Protein AF-A0A357K6Z4-F1 (afdb_monomer_lite)

Structure (mmCIF, N/CA/C/O backbone):
data_AF-A0A357K6Z4-F1
#
_entry.id   AF-A0A357K6Z4-F1
#
loop_
_atom_site.group_PDB
_atom_site.id
_atom_site.type_symbol
_atom_site.label_atom_id
_atom_site.label_alt_id
_atom_site.label_comp_id
_atom_site.label_asym_id
_atom_site.label_entity_id
_atom_site.label_seq_id
_atom_site.pdbx_PDB_ins_code
_atom_site.Cartn_x
_atom_site.Cartn_y
_atom_site.Cartn_z
_atom_site.occupancy
_atom_site.B_iso_or_equiv
_atom_site.auth_seq_id
_atom_site.auth_comp_id
_atom_site.auth_asym_id
_atom_site.auth_atom_id
_atom_site.pdbx_PDB_model_num
ATOM 1 N N . MET A 1 1 ? -26.708 -1.437 8.983 1.00 84.62 1 MET A N 1
ATOM 2 C CA . MET A 1 1 ? -25.799 -0.907 7.951 1.00 84.62 1 MET A CA 1
ATOM 3 C C . MET A 1 1 ? -24.524 -0.554 8.674 1.00 84.62 1 MET A C 1
ATOM 5 O O . MET A 1 1 ? -24.629 0.200 9.633 1.00 84.62 1 MET A O 1
ATOM 9 N N . ALA A 1 2 ? -23.399 -1.174 8.323 1.00 96.56 2 ALA A N 1
ATOM 10 C CA . ALA A 1 2 ? -22.155 -0.949 9.052 1.00 96.56 2 ALA A CA 1
ATOM 11 C C . ALA A 1 2 ? -21.508 0.371 8.620 1.00 96.56 2 ALA A C 1
ATOM 13 O O . ALA A 1 2 ? -21.559 0.726 7.440 1.00 96.56 2 ALA A O 1
ATOM 14 N N . LYS A 1 3 ? -20.893 1.081 9.564 1.00 98.62 3 LYS A N 1
ATOM 15 C CA . LYS A 1 3 ? -20.061 2.261 9.328 1.00 98.62 3 LYS A CA 1
ATOM 16 C C . LYS A 1 3 ? -18.601 1.840 9.257 1.00 98.62 3 LYS A C 1
ATOM 18 O O . LYS A 1 3 ? -18.000 1.472 10.263 1.00 98.62 3 LYS A O 1
ATOM 23 N N . ILE A 1 4 ? -18.019 1.873 8.064 1.00 98.88 4 ILE A N 1
ATOM 24 C CA . ILE A 1 4 ? -16.690 1.305 7.811 1.00 98.88 4 ILE A CA 1
ATOM 25 C C . ILE A 1 4 ? -15.738 2.393 7.321 1.00 98.88 4 ILE A C 1
ATOM 27 O O . ILE A 1 4 ? -16.051 3.131 6.385 1.00 98.88 4 ILE A O 1
ATOM 31 N N . LEU A 1 5 ? -14.554 2.466 7.932 1.00 98.88 5 LEU A N 1
ATOM 32 C CA . LEU A 1 5 ? -13.424 3.241 7.420 1.00 98.88 5 LEU A CA 1
ATOM 33 C C . LEU A 1 5 ? -12.614 2.374 6.454 1.00 98.88 5 LEU A C 1
ATOM 35 O O . LEU A 1 5 ? -12.135 1.319 6.847 1.00 98.88 5 LEU A O 1
ATOM 39 N N . LEU A 1 6 ? -12.422 2.819 5.217 1.00 98.81 6 LEU A N 1
ATOM 40 C CA . LEU A 1 6 ? -11.650 2.119 4.194 1.00 98.81 6 LEU A CA 1
ATOM 41 C C . LEU A 1 6 ? -10.330 2.844 3.935 1.00 98.81 6 LEU A C 1
ATOM 43 O O . LEU A 1 6 ? -10.317 4.059 3.734 1.00 98.81 6 LEU A O 1
ATOM 47 N N . ILE A 1 7 ? -9.232 2.094 3.913 1.00 98.62 7 ILE A N 1
ATOM 48 C CA . ILE A 1 7 ? -7.871 2.587 3.695 1.00 98.62 7 ILE A CA 1
ATOM 49 C C . ILE A 1 7 ? -7.273 1.900 2.471 1.00 98.62 7 ILE A C 1
ATOM 51 O O . ILE A 1 7 ? -7.218 0.673 2.405 1.00 98.62 7 ILE A O 1
ATOM 55 N N . GLU A 1 8 ? -6.758 2.694 1.536 1.00 97.62 8 GLU A N 1
ATOM 56 C CA . GLU A 1 8 ? -6.037 2.187 0.378 1.00 97.62 8 GLU A CA 1
ATOM 57 C C . GLU A 1 8 ? -4.713 2.935 0.142 1.00 97.62 8 GLU A C 1
ATOM 59 O O . GLU A 1 8 ? -4.657 4.159 0.003 1.00 97.62 8 GLU A O 1
ATOM 64 N N . THR A 1 9 ? -3.630 2.160 0.115 1.00 96.44 9 THR A N 1
ATOM 65 C CA . THR A 1 9 ? -2.231 2.577 -0.034 1.00 96.44 9 THR A CA 1
ATOM 66 C C . THR A 1 9 ? -1.406 1.594 -0.869 1.00 96.44 9 THR A C 1
ATOM 68 O O . THR A 1 9 ? -0.177 1.609 -0.813 1.00 96.44 9 THR A O 1
ATOM 71 N N . SER A 1 10 ? -2.037 0.685 -1.612 1.00 94.25 10 SER A N 1
ATOM 72 C CA . SER A 1 10 ? -1.334 -0.364 -2.350 1.00 94.25 10 SER A CA 1
ATOM 73 C C . SER A 1 10 ? -0.591 0.156 -3.589 1.00 94.25 10 SER A C 1
ATOM 75 O O . SER A 1 10 ? 0.293 -0.525 -4.100 1.00 94.25 10 SER A O 1
ATOM 77 N N . THR A 1 11 ? -0.887 1.362 -4.076 1.00 92.81 11 THR A N 1
ATOM 78 C CA . THR A 1 11 ? -0.223 1.969 -5.246 1.00 92.81 11 THR A CA 1
ATOM 79 C C . THR A 1 11 ? 0.342 3.351 -4.906 1.00 92.81 11 THR A C 1
ATOM 81 O O . THR A 1 11 ? 0.499 3.683 -3.739 1.00 92.81 11 THR A O 1
ATOM 84 N N . THR A 1 12 ? 0.682 4.181 -5.896 1.00 90.75 12 THR A N 1
ATOM 85 C CA . THR A 1 12 ? 1.043 5.596 -5.664 1.00 90.75 12 THR A CA 1
ATOM 86 C C . THR A 1 12 ? -0.156 6.464 -5.266 1.00 90.75 12 THR A C 1
ATOM 88 O O . THR A 1 12 ? 0.020 7.621 -4.874 1.00 90.75 12 THR A O 1
ATOM 91 N N . GLN A 1 13 ? -1.369 5.915 -5.354 1.00 92.88 13 GLN A N 1
ATOM 92 C CA . GLN A 1 13 ? -2.602 6.530 -4.891 1.00 92.88 13 GLN A CA 1
ATOM 93 C C . GLN A 1 13 ? -2.780 6.283 -3.388 1.00 92.88 13 GLN A C 1
ATOM 95 O O . GLN A 1 13 ? -2.811 5.142 -2.933 1.00 92.88 13 GLN A O 1
ATOM 100 N N . CYS A 1 14 ? -2.902 7.356 -2.609 1.00 95.38 14 CYS A N 1
ATOM 101 C CA . CYS A 1 14 ? -3.357 7.303 -1.223 1.00 95.38 14 CYS A CA 1
ATOM 102 C C . CYS A 1 14 ? -4.847 7.648 -1.198 1.00 95.38 14 CYS A C 1
ATOM 104 O O . CYS A 1 14 ? -5.235 8.701 -1.707 1.00 95.38 14 CYS A O 1
ATOM 106 N N . SER A 1 15 ? -5.687 6.785 -0.634 1.00 97.75 15 SER A N 1
ATOM 107 C CA . SER A 1 15 ? -7.135 6.993 -0.587 1.00 97.75 15 SER A CA 1
ATOM 108 C C . SER A 1 15 ? -7.709 6.528 0.747 1.00 97.75 15 SER A C 1
ATOM 110 O O . SER A 1 15 ? -7.326 5.488 1.279 1.00 97.75 15 SER A O 1
ATOM 112 N N . VAL A 1 16 ? -8.638 7.314 1.287 1.00 98.62 16 VAL A N 1
ATOM 113 C CA . VAL A 1 16 ? -9.420 6.983 2.481 1.00 98.62 16 VAL A CA 1
ATOM 114 C C . VAL A 1 16 ? -10.888 7.263 2.187 1.00 98.62 16 VAL A C 1
ATOM 116 O O . VAL A 1 16 ? -11.211 8.299 1.599 1.00 98.62 16 VAL A O 1
ATOM 119 N N . ALA A 1 17 ? -11.779 6.370 2.609 1.00 98.75 17 ALA A N 1
ATOM 120 C CA . ALA A 1 17 ? -13.220 6.549 2.484 1.00 98.75 17 ALA A CA 1
ATOM 121 C C . ALA A 1 17 ? -13.963 6.132 3.756 1.00 98.75 17 ALA A C 1
ATOM 123 O O . ALA A 1 17 ? -13.505 5.278 4.504 1.00 98.75 17 ALA A O 1
ATOM 124 N N . LEU A 1 18 ? -15.126 6.729 3.979 1.00 98.81 18 LEU A N 1
ATOM 125 C CA . LEU A 1 18 ? -16.143 6.255 4.906 1.00 98.81 18 LEU A CA 1
ATOM 126 C C . LEU A 1 18 ? -17.274 5.654 4.088 1.00 98.81 18 LEU A C 1
ATOM 128 O O . LEU A 1 18 ? -17.691 6.253 3.092 1.00 98.81 18 LEU A O 1
ATOM 132 N N . ALA A 1 19 ? -17.786 4.512 4.523 1.00 98.62 19 ALA A N 1
ATOM 133 C CA . ALA A 1 19 ? -18.969 3.892 3.951 1.00 98.62 19 ALA A CA 1
ATOM 134 C C . ALA A 1 19 ? -20.011 3.593 5.028 1.00 98.62 19 ALA A C 1
ATOM 136 O O . ALA A 1 19 ? -19.657 3.280 6.161 1.00 98.62 19 ALA A O 1
ATOM 137 N N . GLU A 1 20 ? -21.283 3.666 4.649 1.00 98.50 20 GLU A N 1
ATOM 138 C CA . GLU A 1 20 ? -22.416 3.219 5.457 1.00 98.50 20 GLU A CA 1
ATOM 139 C C . GLU A 1 20 ? -23.258 2.250 4.625 1.00 98.50 20 GLU A C 1
ATOM 141 O O . GLU A 1 20 ? -23.706 2.598 3.531 1.00 98.50 20 GLU A O 1
ATOM 146 N N . GLY A 1 21 ? -23.439 1.013 5.098 1.00 97.44 21 GLY A N 1
ATOM 147 C CA . GLY A 1 21 ? -24.284 0.033 4.403 1.00 97.44 21 GLY A CA 1
ATOM 148 C C . GLY A 1 21 ? -23.799 -0.290 2.987 1.00 97.44 21 GLY A C 1
ATOM 149 O O . GLY A 1 21 ? -24.600 -0.378 2.059 1.00 97.44 21 GLY A O 1
ATOM 150 N N . GLY A 1 22 ? -22.482 -0.390 2.800 1.00 97.31 22 GLY A N 1
ATOM 151 C CA . GLY A 1 22 ? -21.863 -0.661 1.499 1.00 97.31 22 GLY A CA 1
ATOM 152 C C . GLY A 1 22 ? -21.811 0.517 0.524 1.00 97.31 22 GLY A C 1
ATOM 153 O O . GLY A 1 22 ? -21.337 0.342 -0.596 1.00 97.31 22 GLY A O 1
ATOM 154 N N . THR A 1 23 ? -22.241 1.715 0.932 1.00 98.00 23 THR A N 1
ATOM 155 C CA . THR A 1 23 ? -22.212 2.920 0.089 1.00 98.00 23 THR A CA 1
ATOM 156 C C . THR A 1 23 ? -21.175 3.919 0.608 1.00 98.00 23 THR A C 1
ATOM 158 O O . THR A 1 23 ? -21.221 4.256 1.790 1.00 98.00 23 THR A O 1
ATOM 161 N N . PRO A 1 24 ? -20.248 4.431 -0.226 1.00 98.00 24 PRO A N 1
ATOM 162 C CA . PRO A 1 24 ? -19.294 5.449 0.205 1.00 98.00 24 PRO A CA 1
ATOM 163 C C . PRO A 1 24 ? -20.002 6.792 0.453 1.00 98.00 24 PRO A C 1
ATOM 165 O O . PRO A 1 24 ? -20.675 7.318 -0.431 1.00 98.00 24 PRO A O 1
ATOM 168 N N . VAL A 1 25 ? -19.817 7.370 1.642 1.00 98.44 25 VAL A N 1
ATOM 169 C CA . VAL A 1 25 ? -20.462 8.627 2.078 1.00 98.44 25 VAL A CA 1
ATOM 170 C C . VAL A 1 25 ? -19.493 9.813 2.133 1.00 98.44 25 VAL A C 1
ATOM 172 O O . VAL A 1 25 ? -19.885 10.956 1.914 1.00 98.44 25 VAL A O 1
ATOM 175 N N . ALA A 1 26 ? -18.201 9.556 2.345 1.00 98.31 26 ALA A N 1
ATOM 176 C CA . ALA A 1 26 ? -17.145 10.564 2.279 1.00 98.31 26 ALA A CA 1
ATOM 177 C C . ALA A 1 26 ? -15.828 9.919 1.841 1.00 98.31 26 ALA A C 1
ATOM 179 O O . ALA A 1 26 ? -15.566 8.768 2.164 1.00 98.31 26 ALA A O 1
ATOM 180 N N . TRP A 1 27 ? -14.981 10.643 1.112 1.00 98.50 27 TRP A N 1
ATOM 181 C CA . TRP A 1 27 ? -13.659 10.152 0.720 1.00 98.50 27 TRP A CA 1
ATOM 182 C C . TRP A 1 27 ? -12.687 11.299 0.468 1.00 98.50 27 TRP A C 1
ATOM 184 O O . TRP A 1 27 ? -13.091 12.437 0.199 1.00 98.50 27 TRP A O 1
ATOM 194 N N . LYS A 1 28 ? -11.397 10.980 0.540 1.00 97.94 28 LYS A N 1
ATOM 195 C CA . LYS A 1 28 ? -10.293 11.855 0.160 1.00 97.94 28 LYS A CA 1
ATOM 196 C C . LYS A 1 28 ? -9.192 11.016 -0.469 1.00 97.94 28 LYS A C 1
ATOM 198 O O . LYS A 1 28 ? -8.897 9.919 0.000 1.00 97.94 28 LYS A O 1
ATOM 203 N N . GLU A 1 29 ? -8.613 11.520 -1.548 1.00 95.69 29 GLU A N 1
ATOM 204 C CA . GLU A 1 29 ? -7.635 10.776 -2.327 1.00 95.69 29 GLU A CA 1
ATOM 205 C C . GLU A 1 29 ? -6.613 11.719 -2.963 1.00 95.69 29 GLU A C 1
ATOM 207 O O . GLU A 1 29 ? -6.954 12.821 -3.387 1.00 95.69 29 GLU A O 1
ATOM 212 N N . GLU A 1 30 ? -5.356 11.291 -3.001 1.00 93.94 30 GLU A N 1
ATOM 213 C CA . GLU A 1 30 ? -4.243 12.040 -3.583 1.00 93.94 30 GLU A CA 1
ATOM 214 C C . GLU A 1 30 ? -3.245 11.055 -4.184 1.00 93.94 30 GLU A C 1
ATOM 216 O O . GLU A 1 30 ? -2.876 10.057 -3.558 1.00 93.94 30 GLU A O 1
ATOM 221 N N . ARG A 1 31 ? -2.808 11.343 -5.410 1.00 88.94 31 ARG A N 1
ATOM 222 C CA . ARG A 1 31 ? -1.768 10.576 -6.090 1.00 88.94 31 ARG A CA 1
ATOM 223 C C . ARG A 1 31 ? -0.441 11.297 -5.940 1.00 88.94 31 ARG A C 1
ATOM 225 O O . ARG A 1 31 ? -0.346 12.467 -6.299 1.00 88.94 31 ARG A O 1
ATOM 232 N N . ALA A 1 32 ? 0.586 10.595 -5.479 1.00 79.12 32 ALA A N 1
ATOM 233 C CA . ALA A 1 32 ? 1.936 11.139 -5.504 1.00 79.12 32 ALA A CA 1
ATOM 234 C C . ALA A 1 32 ? 2.440 11.225 -6.954 1.00 79.12 32 ALA A C 1
ATOM 236 O O . ALA A 1 32 ? 2.438 10.220 -7.667 1.00 79.12 32 ALA A O 1
ATOM 237 N N . GLU A 1 33 ? 2.906 12.398 -7.389 1.00 70.00 33 GLU A N 1
ATOM 238 C CA . GLU A 1 33 ? 3.611 12.533 -8.674 1.00 70.00 33 GLU A CA 1
ATOM 239 C C . GLU A 1 33 ? 4.992 11.861 -8.623 1.00 70.00 33 GLU A C 1
ATOM 241 O O . GLU A 1 33 ? 5.435 11.260 -9.601 1.00 70.00 33 GLU A O 1
ATOM 246 N N . GLN A 1 34 ? 5.656 11.906 -7.461 1.00 60.47 34 GLN A N 1
ATOM 247 C CA . GLN A 1 34 ? 6.899 11.192 -7.179 1.00 60.47 34 GLN A CA 1
ATOM 248 C C . GLN A 1 34 ? 6.919 10.677 -5.734 1.00 60.47 34 GLN A C 1
ATOM 250 O O . GLN A 1 34 ? 6.568 11.392 -4.800 1.00 60.47 34 GLN A O 1
ATOM 255 N N . GLY A 1 35 ? 7.385 9.440 -5.533 1.00 64.00 35 GLY A N 1
ATOM 256 C CA . GLY A 1 35 ? 7.505 8.842 -4.198 1.00 64.00 35 GLY A CA 1
ATOM 257 C C . GLY A 1 35 ? 6.188 8.290 -3.645 1.00 64.00 35 GLY A C 1
ATOM 258 O O . GLY A 1 35 ? 5.326 7.857 -4.404 1.00 64.00 35 GLY A O 1
ATOM 259 N N . TYR A 1 36 ? 6.072 8.245 -2.317 1.00 67.25 36 TYR A N 1
ATOM 260 C CA . TYR A 1 36 ? 4.893 7.755 -1.603 1.00 67.25 36 TYR A CA 1
ATOM 261 C C . TYR A 1 36 ? 4.496 8.780 -0.540 1.00 67.25 36 TYR A C 1
ATOM 263 O O . TYR A 1 36 ? 5.307 9.094 0.324 1.00 67.25 36 TYR A O 1
ATOM 271 N N . VAL A 1 37 ? 3.251 9.262 -0.581 1.00 79.00 37 VAL A N 1
ATOM 272 C CA . VAL A 1 37 ? 2.720 10.267 0.366 1.00 79.00 37 VAL A CA 1
ATOM 273 C C . VAL A 1 37 ? 1.924 9.642 1.520 1.00 79.00 37 VAL A C 1
ATOM 275 O O . VAL A 1 37 ? 1.359 10.347 2.350 1.00 79.00 37 VAL A O 1
ATOM 278 N N . HIS A 1 38 ? 1.843 8.308 1.583 1.00 84.50 38 HIS A N 1
ATOM 279 C CA . HIS A 1 38 ? 0.905 7.608 2.468 1.00 84.50 38 HIS A CA 1
ATOM 280 C C . HIS A 1 38 ? 1.103 7.946 3.949 1.00 84.50 38 HIS A C 1
ATOM 282 O O . HIS A 1 38 ? 0.138 8.297 4.617 1.00 84.50 38 HIS A O 1
ATOM 288 N N . ALA A 1 39 ? 2.342 7.890 4.450 1.00 84.19 39 ALA A N 1
ATOM 289 C CA . ALA A 1 39 ? 2.631 8.136 5.865 1.00 84.19 39 ALA A CA 1
ATOM 290 C C . ALA A 1 39 ? 2.244 9.558 6.311 1.00 84.19 39 ALA A C 1
ATOM 292 O O . ALA A 1 39 ? 1.810 9.751 7.442 1.00 84.19 39 ALA A O 1
ATOM 293 N N . GLU A 1 40 ? 2.351 10.536 5.410 1.00 86.69 40 GLU A N 1
ATOM 294 C CA . GLU A 1 40 ? 2.043 11.941 5.687 1.00 86.69 40 GLU A CA 1
ATOM 295 C C . GLU A 1 40 ? 0.556 12.272 5.498 1.00 86.69 40 GLU A C 1
ATOM 297 O O . GLU A 1 40 ? 0.034 13.167 6.157 1.00 86.69 40 GLU A O 1
ATOM 302 N N . ARG A 1 41 ? -0.142 11.581 4.586 1.00 91.62 41 ARG A N 1
ATOM 303 C CA . ARG A 1 41 ? -1.516 11.928 4.180 1.00 91.62 41 ARG A CA 1
ATOM 304 C C . ARG A 1 41 ? -2.606 11.127 4.870 1.00 91.62 41 ARG A C 1
ATOM 306 O O . ARG A 1 41 ? -3.708 11.642 5.034 1.00 91.62 41 ARG A O 1
ATOM 313 N N . LEU A 1 42 ? -2.329 9.889 5.268 1.00 94.19 42 LEU A N 1
ATOM 314 C CA . LEU A 1 42 ? -3.374 8.934 5.631 1.00 94.19 42 LEU A CA 1
ATOM 315 C C . LEU A 1 42 ? -4.174 9.358 6.867 1.00 94.19 42 LEU A C 1
ATOM 317 O O . LEU A 1 42 ? -5.393 9.478 6.780 1.00 94.19 42 LEU A O 1
ATOM 321 N N . MET A 1 43 ? -3.514 9.682 7.982 1.00 96.62 43 MET A N 1
ATOM 322 C CA . MET A 1 43 ? -4.214 10.159 9.183 1.00 96.62 43 MET A CA 1
ATOM 323 C C . MET A 1 43 ? -4.915 11.514 8.974 1.00 96.62 43 MET A C 1
ATOM 325 O O . MET A 1 43 ? -6.096 11.610 9.310 1.00 96.62 43 MET A O 1
ATOM 329 N N . PRO A 1 44 ? -4.291 12.524 8.329 1.00 96.50 44 PRO A N 1
ATOM 330 C CA . PRO A 1 44 ? -5.007 13.741 7.941 1.00 96.50 44 PRO A CA 1
ATOM 331 C C . PRO A 1 44 ? -6.229 13.500 7.044 1.00 96.50 44 PRO A C 1
ATOM 333 O O . PRO A 1 44 ? -7.188 14.270 7.087 1.00 96.50 44 PRO A O 1
ATOM 336 N N . PHE A 1 45 ? -6.216 12.462 6.203 1.00 97.94 45 PHE A N 1
ATOM 337 C CA . PHE A 1 45 ? -7.371 12.106 5.378 1.00 97.94 45 PHE A CA 1
ATOM 338 C C . PHE A 1 45 ? -8.476 11.470 6.210 1.00 97.94 45 PHE A C 1
ATOM 340 O O . PHE A 1 45 ? -9.623 11.874 6.040 1.00 97.94 45 PHE A O 1
ATOM 347 N N . VAL A 1 46 ? -8.136 10.558 7.128 1.00 98.19 46 VAL A N 1
ATOM 348 C CA . VAL A 1 46 ? -9.082 9.970 8.093 1.00 98.19 46 VAL A CA 1
ATOM 349 C C . VAL A 1 46 ? -9.799 11.069 8.881 1.00 98.19 46 VAL A C 1
ATOM 351 O O . VAL A 1 46 ? -11.028 11.107 8.895 1.00 98.19 46 VAL A O 1
ATOM 354 N N . ASP A 1 47 ? -9.052 12.010 9.461 1.00 97.75 47 ASP A N 1
ATOM 355 C CA . ASP A 1 47 ? -9.638 13.115 10.228 1.00 97.75 47 ASP A CA 1
ATOM 356 C C . ASP A 1 47 ? -10.537 14.001 9.354 1.00 97.75 47 ASP A C 1
ATOM 358 O O . ASP A 1 47 ? -11.646 14.360 9.753 1.00 97.75 47 ASP A O 1
ATOM 362 N N . ALA A 1 48 ? -10.104 14.306 8.127 1.00 97.94 48 ALA A N 1
ATOM 363 C CA . ALA A 1 48 ? -10.881 15.127 7.205 1.00 97.94 48 ALA A CA 1
ATOM 364 C C . ALA A 1 48 ? -12.203 14.466 6.778 1.00 97.94 48 ALA A C 1
ATOM 366 O O . ALA A 1 48 ? -13.217 15.161 6.686 1.00 97.94 48 ALA A O 1
ATOM 367 N N . VAL A 1 49 ? -12.216 13.156 6.501 1.00 98.38 49 VAL A N 1
ATOM 368 C CA . VAL A 1 49 ? -13.448 12.465 6.079 1.00 98.38 49 VAL A CA 1
ATOM 369 C C . VAL A 1 49 ? -14.423 12.279 7.240 1.00 98.38 49 VAL A C 1
ATOM 371 O O . VAL A 1 49 ? -15.618 12.488 7.040 1.00 98.38 49 VAL A O 1
ATOM 374 N N . LEU A 1 50 ? -13.927 11.982 8.449 1.00 98.31 50 LEU A N 1
ATOM 375 C CA . LEU A 1 50 ? -14.744 11.900 9.667 1.00 98.31 50 LEU A CA 1
ATOM 376 C C . LEU A 1 50 ? -15.400 13.244 9.976 1.00 98.31 50 LEU A C 1
ATOM 378 O O . LEU A 1 50 ? -16.618 13.317 10.122 1.00 98.31 50 LEU A O 1
ATOM 382 N N . HIS A 1 51 ? -14.611 14.323 9.968 1.00 97.81 51 HIS A N 1
ATOM 383 C CA . HIS A 1 51 ? -15.126 15.670 10.190 1.00 97.81 51 HIS A CA 1
ATOM 384 C C . HIS A 1 51 ? -16.153 16.075 9.125 1.00 97.81 51 HIS A C 1
ATOM 386 O O . HIS A 1 51 ? -17.205 16.611 9.459 1.00 97.81 51 HIS A O 1
ATOM 392 N N . LYS A 1 52 ? -15.881 15.801 7.840 1.00 96.81 52 LYS A N 1
ATOM 393 C CA . LYS A 1 52 ? -16.810 16.113 6.741 1.00 96.81 52 LYS A CA 1
ATOM 394 C C . LYS A 1 52 ? -18.163 15.415 6.910 1.00 96.81 52 LYS A C 1
ATOM 396 O O . LYS A 1 52 ? -19.181 16.015 6.583 1.00 96.81 52 LYS A O 1
ATOM 401 N N . GLN A 1 53 ? -18.163 14.175 7.395 1.00 97.75 53 GLN A N 1
ATOM 402 C CA . GLN A 1 53 ? -19.379 13.388 7.601 1.00 97.75 53 GLN A CA 1
ATOM 403 C C . GLN A 1 53 ? -20.042 13.641 8.968 1.00 97.75 53 GLN A C 1
ATOM 405 O O . GLN A 1 53 ? -21.171 13.212 9.194 1.00 97.75 53 GLN A O 1
ATOM 410 N N . GLY A 1 54 ? -19.362 14.341 9.883 1.00 97.69 54 GLY A N 1
ATOM 411 C CA . GLY A 1 54 ? -19.831 14.548 11.253 1.00 97.69 54 GLY A CA 1
ATOM 412 C C . GLY A 1 54 ? -19.802 13.275 12.103 1.00 97.69 54 GLY A C 1
ATOM 413 O O . GLY A 1 54 ? -20.586 13.157 13.039 1.00 97.69 54 GLY A O 1
ATOM 414 N N . TRP A 1 55 ? -18.941 12.313 11.764 1.00 98.06 55 TRP A N 1
ATOM 415 C CA . TRP A 1 55 ? -18.767 11.076 12.527 1.00 98.06 55 TRP A CA 1
ATOM 416 C C . TRP A 1 55 ? -17.627 11.210 13.537 1.00 98.06 55 TRP A C 1
ATOM 418 O O . TRP A 1 55 ? -16.572 11.778 13.247 1.00 98.06 55 TRP A O 1
ATOM 428 N N . SER A 1 56 ? -17.822 10.627 14.714 1.00 96.62 56 SER A N 1
ATOM 429 C CA . SER A 1 56 ? -16.758 10.337 15.668 1.00 96.62 56 SER A CA 1
ATOM 430 C C . SER A 1 56 ? -15.994 9.080 15.248 1.00 96.62 56 SER A C 1
ATOM 432 O O . SER A 1 56 ? -16.526 8.190 14.588 1.00 96.62 56 SER A O 1
ATOM 434 N N . ARG A 1 57 ? -14.745 8.945 15.708 1.00 95.38 57 ARG A N 1
ATOM 435 C CA . ARG A 1 57 ? -13.964 7.704 15.542 1.00 95.38 57 ARG A CA 1
ATOM 436 C C . ARG A 1 57 ? -14.657 6.494 16.183 1.00 95.38 57 ARG A C 1
ATOM 438 O O . ARG A 1 57 ? -14.486 5.381 15.709 1.00 95.38 57 ARG A O 1
ATOM 445 N N . THR A 1 58 ? -15.436 6.722 17.239 1.00 95.62 58 THR A N 1
ATOM 446 C CA . THR A 1 58 ? -16.208 5.691 17.953 1.00 95.62 58 THR A CA 1
ATOM 447 C C . THR A 1 58 ? -17.484 5.266 17.231 1.00 95.62 58 THR A C 1
ATOM 449 O O . THR A 1 58 ? -18.116 4.315 17.667 1.00 95.62 58 THR A O 1
ATOM 452 N N . ASP A 1 59 ? -17.874 5.961 16.159 1.00 97.56 59 ASP A N 1
ATOM 453 C CA . ASP A 1 59 ? -19.037 5.580 15.348 1.00 97.56 59 ASP A CA 1
ATOM 454 C C . ASP A 1 59 ? -18.696 4.488 14.326 1.00 97.56 59 ASP A C 1
ATOM 456 O O . ASP A 1 59 ? -19.582 4.020 13.618 1.00 97.56 59 ASP A O 1
ATOM 460 N N . LEU A 1 60 ? -17.416 4.133 14.186 1.00 98.62 60 LEU A N 1
ATOM 461 C CA . LEU A 1 60 ? -16.962 3.111 13.253 1.00 98.62 60 LEU A CA 1
ATOM 462 C C . LEU A 1 60 ? -17.249 1.716 13.813 1.00 98.62 60 LEU A C 1
ATOM 464 O O . LEU A 1 60 ? -16.896 1.421 14.950 1.00 98.62 60 LEU A O 1
ATOM 468 N N . ASP A 1 61 ? -17.805 0.846 12.976 1.00 98.75 61 ASP A N 1
ATOM 469 C CA . ASP A 1 61 ? -18.045 -0.565 13.284 1.00 98.75 61 ASP A CA 1
ATOM 470 C C . ASP A 1 61 ? -16.879 -1.459 12.836 1.00 98.75 61 ASP A C 1
ATOM 472 O O . ASP A 1 61 ? -16.706 -2.561 13.352 1.00 98.75 61 ASP A O 1
ATOM 476 N N . ALA A 1 62 ? -16.084 -1.016 11.855 1.00 98.75 62 ALA A N 1
ATOM 477 C CA . ALA A 1 62 ? -14.918 -1.737 11.344 1.00 98.75 62 ALA A CA 1
ATOM 478 C C . ALA A 1 62 ? -13.935 -0.814 10.612 1.00 98.75 62 ALA A C 1
ATOM 480 O O . ALA A 1 62 ? -14.285 0.281 10.156 1.00 98.75 62 ALA A O 1
ATOM 481 N N . VAL A 1 63 ? -12.710 -1.309 10.421 1.00 98.88 63 VAL A N 1
ATOM 482 C CA . VAL A 1 63 ? -11.747 -0.736 9.471 1.00 98.88 63 VAL A CA 1
ATOM 483 C C . VAL A 1 63 ? -11.456 -1.766 8.385 1.00 98.88 63 VAL A C 1
ATOM 485 O O . VAL A 1 63 ? -11.136 -2.916 8.678 1.00 98.88 63 VAL A O 1
ATOM 488 N N . ALA A 1 64 ? -11.551 -1.356 7.126 1.00 98.81 64 ALA A N 1
ATOM 489 C CA . ALA A 1 64 ? -11.141 -2.130 5.969 1.00 98.81 64 ALA A CA 1
ATOM 490 C C . ALA A 1 64 ? -9.850 -1.559 5.374 1.00 98.81 64 ALA A C 1
ATOM 492 O O . ALA A 1 64 ? -9.670 -0.344 5.287 1.00 98.81 64 ALA A O 1
ATOM 493 N N . VAL A 1 65 ? -8.954 -2.435 4.939 1.00 98.69 65 VAL A N 1
ATOM 494 C CA . VAL A 1 65 ? -7.692 -2.057 4.303 1.00 98.69 65 VAL A CA 1
ATOM 495 C C . VAL A 1 65 ? -7.417 -2.954 3.108 1.00 98.69 65 VAL A C 1
ATOM 497 O O . VAL A 1 65 ? -7.712 -4.149 3.148 1.00 98.69 65 VAL A O 1
ATOM 500 N N . SER A 1 66 ? -6.835 -2.407 2.046 1.00 97.94 66 SER A N 1
ATOM 501 C CA . SER A 1 66 ? -6.325 -3.235 0.952 1.00 97.94 66 SER A CA 1
ATOM 502 C C . SER A 1 66 ? -5.173 -4.113 1.443 1.00 97.94 66 SER A C 1
ATOM 504 O O . SER A 1 66 ? -4.126 -3.621 1.868 1.00 97.94 66 SER A O 1
ATOM 506 N N . GLY A 1 67 ? -5.360 -5.427 1.368 1.00 95.62 67 GLY A N 1
ATOM 507 C CA . GLY A 1 67 ? -4.377 -6.433 1.754 1.00 95.62 67 GLY A CA 1
ATOM 508 C C . GLY A 1 67 ? -3.313 -6.688 0.690 1.00 95.62 67 GLY A C 1
ATOM 509 O O . GLY A 1 67 ? -2.275 -7.258 1.005 1.00 95.62 67 GLY A O 1
ATOM 510 N N . GLY A 1 68 ? -3.527 -6.263 -0.554 1.00 94.94 68 GLY A N 1
ATOM 511 C CA . GLY A 1 68 ? -2.639 -6.536 -1.682 1.00 94.94 68 GLY A CA 1
ATOM 512 C C . GLY A 1 68 ? -3.343 -7.287 -2.815 1.00 94.94 68 GLY A C 1
ATOM 513 O O . GLY A 1 68 ? -4.500 -7.683 -2.661 1.00 94.94 68 GLY A O 1
ATOM 514 N N . PRO A 1 69 ? -2.652 -7.492 -3.950 1.00 95.25 69 PRO A N 1
ATOM 515 C CA . PRO A 1 69 ? -1.252 -7.132 -4.220 1.00 95.25 69 PRO A CA 1
ATOM 516 C C . PRO A 1 69 ? -0.999 -5.624 -4.384 1.00 95.25 69 PRO A C 1
ATOM 518 O O . PRO A 1 69 ? -1.926 -4.834 -4.526 1.00 95.25 69 PRO A O 1
ATOM 521 N N . GLY A 1 70 ? 0.276 -5.219 -4.357 1.00 92.06 70 GLY A N 1
ATOM 522 C CA . GLY A 1 70 ? 0.685 -3.822 -4.529 1.00 92.06 70 GLY A CA 1
ATOM 523 C C . GLY A 1 70 ? 2.104 -3.516 -4.035 1.00 92.06 70 GLY A C 1
ATOM 524 O O . GLY A 1 70 ? 2.950 -4.398 -3.877 1.00 92.06 70 GLY A O 1
ATOM 525 N N . SER A 1 71 ? 2.367 -2.233 -3.798 1.00 90.31 71 SER A N 1
ATOM 526 C CA . SER A 1 71 ? 3.593 -1.668 -3.238 1.00 90.31 71 SER A CA 1
ATOM 527 C C . SER A 1 71 ? 3.877 -2.228 -1.850 1.00 90.31 71 SER A C 1
ATOM 529 O O . SER A 1 71 ? 3.101 -2.032 -0.918 1.00 90.31 71 SER A O 1
ATOM 531 N N . PHE A 1 72 ? 5.046 -2.849 -1.685 1.00 88.25 72 PHE A N 1
ATOM 532 C CA . PHE A 1 72 ? 5.494 -3.399 -0.403 1.00 88.25 72 PHE A CA 1
ATOM 533 C C . PHE A 1 72 ? 5.463 -2.361 0.730 1.00 88.25 72 PHE A C 1
ATOM 535 O O . PHE A 1 72 ? 4.953 -2.624 1.815 1.00 88.25 72 PHE A O 1
ATOM 542 N N . THR A 1 73 ? 5.986 -1.159 0.475 1.00 88.50 73 THR A N 1
ATOM 543 C CA . THR A 1 73 ? 5.999 -0.072 1.464 1.00 88.50 73 THR A CA 1
ATOM 544 C C . THR A 1 73 ? 4.593 0.463 1.717 1.00 88.50 73 THR A C 1
ATOM 546 O O . THR A 1 73 ? 4.219 0.664 2.869 1.00 88.50 73 THR A O 1
ATOM 549 N N . GLY A 1 74 ? 3.811 0.667 0.655 1.00 92.38 74 GLY A N 1
ATOM 550 C CA . GLY A 1 74 ? 2.462 1.217 0.750 1.00 92.38 74 GLY A CA 1
ATOM 551 C C . GLY A 1 74 ? 1.513 0.309 1.531 1.00 92.38 74 GLY A C 1
ATOM 552 O O . GLY A 1 74 ? 0.878 0.762 2.482 1.00 92.38 74 GLY A O 1
ATOM 553 N N . LEU A 1 75 ? 1.499 -0.990 1.219 1.00 94.12 75 LEU A N 1
ATOM 554 C CA . LEU A 1 75 ? 0.692 -1.991 1.921 1.00 94.12 75 LEU A CA 1
ATOM 555 C C . LEU A 1 75 ? 1.027 -2.067 3.414 1.00 94.12 75 LEU A C 1
ATOM 557 O O . LEU A 1 75 ? 0.125 -2.113 4.245 1.00 94.12 75 LEU A O 1
ATOM 561 N N . ARG A 1 76 ? 2.316 -2.019 3.777 1.00 93.56 76 ARG A N 1
ATOM 562 C CA . ARG A 1 76 ? 2.730 -2.012 5.189 1.00 93.56 76 ARG A CA 1
ATOM 563 C C . ARG A 1 76 ? 2.240 -0.777 5.926 1.00 93.56 76 ARG A C 1
ATOM 565 O O . ARG A 1 76 ? 1.756 -0.915 7.040 1.00 93.56 76 ARG A O 1
ATOM 572 N N . ILE A 1 77 ? 2.339 0.403 5.313 1.00 94.62 77 ILE A N 1
ATOM 573 C CA . ILE A 1 77 ? 1.829 1.642 5.916 1.00 94.62 77 ILE A CA 1
ATOM 574 C C . ILE A 1 77 ? 0.324 1.508 6.179 1.00 94.62 77 ILE A C 1
ATOM 576 O O . ILE A 1 77 ? -0.107 1.694 7.314 1.00 94.62 77 ILE A O 1
ATOM 580 N N . GLY A 1 78 ? -0.456 1.115 5.167 1.00 96.50 78 GLY A N 1
ATOM 581 C CA . GLY A 1 78 ? -1.908 0.964 5.289 1.00 96.50 78 GLY A CA 1
ATOM 582 C C . GLY A 1 78 ? -2.310 -0.056 6.352 1.00 96.50 78 GLY A C 1
ATOM 583 O O . GLY A 1 78 ? -3.080 0.271 7.255 1.00 96.50 78 GLY A O 1
ATOM 584 N N . VAL A 1 79 ? -1.752 -1.270 6.294 1.00 97.56 79 VAL A N 1
ATOM 585 C CA . VAL A 1 79 ? -2.076 -2.350 7.242 1.00 97.56 79 VAL A CA 1
ATOM 586 C C . VAL A 1 79 ? -1.644 -1.996 8.664 1.00 97.56 79 VAL A C 1
ATOM 588 O O . VAL A 1 79 ? -2.409 -2.220 9.599 1.00 97.56 79 VAL A O 1
ATOM 591 N N . SER A 1 80 ? -0.464 -1.400 8.863 1.00 96.75 80 SER A N 1
ATOM 592 C CA . SER A 1 80 ? -0.030 -0.962 10.195 1.00 96.75 80 SER A CA 1
ATOM 593 C C . SER A 1 80 ? -0.936 0.126 10.769 1.00 96.75 80 SER A C 1
ATOM 595 O O . SER A 1 80 ? -1.289 0.050 11.946 1.00 96.75 80 SER A O 1
ATOM 597 N N . THR A 1 81 ? -1.362 1.105 9.962 1.00 97.19 81 THR A N 1
ATOM 598 C CA . THR A 1 81 ? -2.296 2.130 10.441 1.00 97.19 81 THR A CA 1
ATOM 599 C C . THR A 1 81 ? -3.673 1.547 10.747 1.00 97.19 81 THR A C 1
ATOM 601 O O . THR A 1 81 ? -4.216 1.824 11.815 1.00 97.19 81 THR A O 1
ATOM 604 N N . ALA A 1 82 ? -4.214 0.697 9.871 1.00 98.19 82 ALA A N 1
ATOM 605 C CA . ALA A 1 82 ? -5.497 0.037 10.097 1.00 98.19 82 ALA A CA 1
ATOM 606 C C . ALA A 1 82 ? -5.475 -0.811 11.377 1.00 98.19 82 ALA A C 1
ATOM 608 O O . ALA A 1 82 ? -6.376 -0.692 12.204 1.00 98.19 82 ALA A O 1
ATOM 609 N N . LYS A 1 83 ? -4.400 -1.582 11.603 1.00 98.00 83 LYS A N 1
ATOM 610 C CA . LYS A 1 83 ? -4.210 -2.358 12.838 1.00 98.00 83 LYS A CA 1
ATOM 611 C C . LYS A 1 83 ? -4.196 -1.466 14.080 1.00 98.00 83 LYS A C 1
ATOM 613 O O . LYS A 1 83 ? -4.858 -1.783 15.064 1.00 98.00 83 LYS A O 1
ATOM 618 N N . GLY A 1 84 ? -3.482 -0.340 14.028 1.00 97.56 84 GLY A N 1
ATOM 619 C CA . GLY A 1 84 ? -3.451 0.633 15.122 1.00 97.56 84 GLY A CA 1
ATOM 620 C C . GLY A 1 84 ? -4.830 1.221 15.436 1.00 97.56 84 GLY A C 1
ATOM 621 O O . GLY A 1 84 ? -5.197 1.328 16.604 1.00 97.56 84 GLY A O 1
ATOM 622 N N . LEU A 1 85 ? -5.619 1.544 14.406 1.00 97.81 85 LEU A N 1
ATOM 623 C CA . LEU A 1 85 ? -6.987 2.048 14.561 1.00 97.81 85 LEU A CA 1
ATOM 624 C C . LEU A 1 85 ? -7.927 0.984 15.137 1.00 97.81 85 LEU A C 1
ATOM 626 O O . LEU A 1 85 ? -8.622 1.266 16.109 1.00 97.81 85 LEU A O 1
ATOM 630 N N . CYS A 1 86 ? -7.905 -0.240 14.606 1.00 98.44 86 CYS A N 1
ATOM 631 C CA . CYS A 1 86 ? -8.672 -1.365 15.143 1.00 98.44 86 CYS A CA 1
ATOM 632 C C . CYS A 1 86 ? -8.341 -1.637 16.612 1.00 98.44 86 CYS A C 1
ATOM 634 O O . CYS A 1 86 ? -9.249 -1.783 17.426 1.00 98.44 86 CYS A O 1
ATOM 636 N N . GLN A 1 87 ? -7.053 -1.637 16.972 1.00 97.94 87 GLN A N 1
ATOM 637 C CA . GLN A 1 87 ? -6.619 -1.823 18.356 1.00 97.94 87 GLN A CA 1
ATOM 638 C C . GLN A 1 87 ? -7.120 -0.696 19.267 1.00 97.94 87 GLN A C 1
ATOM 640 O O . GLN A 1 87 ? -7.546 -0.959 20.388 1.00 97.94 87 GLN A O 1
ATOM 645 N N . ALA A 1 88 ? -7.068 0.558 18.819 1.00 97.50 88 ALA A N 1
ATOM 646 C CA . ALA A 1 88 ? -7.500 1.695 19.628 1.00 97.50 88 ALA A CA 1
ATOM 647 C C . ALA A 1 88 ? -9.027 1.754 19.798 1.00 97.50 88 ALA A C 1
ATOM 649 O O . ALA A 1 88 ? -9.510 2.104 20.871 1.00 97.50 88 ALA A O 1
ATOM 650 N N . LEU A 1 89 ? -9.775 1.416 18.746 1.00 97.62 89 LEU A N 1
ATOM 651 C CA . LEU A 1 89 ? -11.236 1.521 18.705 1.00 97.62 89 LEU A CA 1
ATOM 652 C C . LEU A 1 89 ? -11.950 0.227 19.110 1.00 97.62 89 LEU A C 1
ATOM 654 O O . LEU A 1 89 ? -13.160 0.247 19.297 1.00 97.62 89 LEU A O 1
ATOM 658 N N . GLN A 1 90 ? -11.212 -0.877 19.269 1.00 97.94 90 GLN A N 1
ATOM 659 C CA . GLN A 1 90 ? -11.754 -2.212 19.548 1.00 97.94 90 GLN A CA 1
ATOM 660 C C . GLN A 1 90 ? -12.758 -2.678 18.478 1.00 97.94 90 GLN A C 1
ATOM 662 O O . GLN A 1 90 ? -13.786 -3.275 18.787 1.00 97.94 90 GLN A O 1
ATOM 667 N N . VAL A 1 91 ? -12.437 -2.416 17.206 1.00 98.50 91 VAL A N 1
ATOM 668 C CA . VAL A 1 91 ? -13.258 -2.796 16.043 1.00 98.50 91 VAL A CA 1
ATOM 669 C C . VAL A 1 91 ? -12.529 -3.812 15.159 1.00 98.50 91 VAL A C 1
ATOM 671 O O . VAL A 1 91 ? -11.297 -3.768 15.075 1.00 98.50 91 VAL A O 1
ATOM 674 N N . PRO A 1 92 ? -13.247 -4.724 14.479 1.00 98.56 92 PRO A N 1
ATOM 675 C CA . PRO A 1 92 ? -12.639 -5.714 13.598 1.00 98.56 92 PRO A CA 1
ATOM 676 C C . PRO A 1 92 ? -11.904 -5.094 12.401 1.00 98.56 92 PRO A C 1
ATOM 678 O O . PRO A 1 92 ? -12.246 -4.010 11.915 1.00 98.56 92 PRO A O 1
ATOM 681 N N . LEU A 1 93 ? -10.912 -5.839 11.904 1.00 98.75 93 LEU A N 1
ATOM 682 C CA . LEU A 1 93 ? -10.159 -5.532 10.691 1.00 98.75 93 LEU A CA 1
ATOM 683 C C . LEU A 1 93 ? -10.669 -6.383 9.522 1.00 98.75 93 LEU A C 1
ATOM 685 O O . LEU A 1 93 ? -10.781 -7.605 9.631 1.00 98.75 93 LEU A O 1
ATOM 689 N N . ILE A 1 94 ? -10.923 -5.740 8.385 1.00 98.81 94 ILE A N 1
ATOM 690 C CA . ILE A 1 94 ? -11.268 -6.379 7.113 1.00 98.81 94 ILE A CA 1
ATOM 691 C C . ILE A 1 94 ? -10.103 -6.176 6.143 1.00 98.81 94 ILE A C 1
ATOM 693 O O . ILE A 1 94 ? -9.654 -5.052 5.926 1.00 98.81 94 ILE A O 1
ATOM 697 N N . SER A 1 95 ? -9.628 -7.258 5.531 1.00 98.12 95 SER A N 1
ATOM 698 C CA . SER A 1 95 ? -8.622 -7.197 4.467 1.00 98.12 95 SER A CA 1
ATOM 699 C C . SER A 1 95 ? -9.298 -7.397 3.114 1.00 98.12 95 SER A C 1
ATOM 701 O O . SER A 1 95 ? -10.006 -8.386 2.917 1.00 98.12 95 SER A O 1
ATOM 703 N N . LEU A 1 96 ? -9.117 -6.445 2.201 1.00 98.06 96 LEU A N 1
ATOM 704 C CA . LEU A 1 96 ? -9.711 -6.460 0.865 1.00 98.06 96 LEU A CA 1
ATOM 705 C C . LEU A 1 96 ? -8.663 -6.793 -0.198 1.00 98.06 96 LEU A C 1
ATOM 707 O O . LEU A 1 96 ? -7.515 -6.361 -0.107 1.00 98.06 96 LEU A O 1
ATOM 711 N N . ASP A 1 97 ? -9.067 -7.525 -1.235 1.00 97.38 97 ASP A N 1
ATOM 712 C CA . ASP A 1 97 ? -8.234 -7.729 -2.422 1.00 97.38 97 ASP A CA 1
ATOM 713 C C . ASP A 1 97 ? -8.147 -6.418 -3.210 1.00 97.38 97 ASP A C 1
ATOM 715 O O . ASP A 1 97 ? -9.158 -5.891 -3.680 1.00 97.38 97 ASP A O 1
ATOM 719 N N . THR A 1 98 ? -6.931 -5.903 -3.376 1.00 97.88 98 THR A N 1
ATOM 720 C CA . THR A 1 98 ? -6.680 -4.671 -4.125 1.00 97.88 98 THR A CA 1
ATOM 721 C C . THR A 1 98 ? -7.226 -4.736 -5.556 1.00 97.88 98 THR A C 1
ATOM 723 O O . THR A 1 98 ? -7.754 -3.748 -6.069 1.00 97.88 98 THR A O 1
ATOM 726 N N . LEU A 1 99 ? -7.107 -5.884 -6.228 1.00 98.06 99 LEU A N 1
ATOM 727 C CA . LEU A 1 99 ? -7.571 -6.035 -7.608 1.00 98.06 99 LEU A CA 1
ATOM 728 C C . LEU A 1 99 ? -9.102 -6.032 -7.689 1.00 98.06 99 LEU A C 1
ATOM 730 O O . LEU A 1 99 ? -9.657 -5.551 -8.676 1.00 98.06 99 LEU A O 1
ATOM 734 N N . ALA A 1 100 ? -9.787 -6.477 -6.632 1.00 98.06 100 ALA A N 1
ATOM 735 C CA . ALA A 1 100 ? -11.241 -6.394 -6.551 1.00 98.06 100 ALA A CA 1
ATOM 736 C C . ALA A 1 100 ? -11.725 -4.936 -6.457 1.00 98.06 100 ALA A C 1
ATOM 738 O O . ALA A 1 100 ? -12.723 -4.590 -7.085 1.00 98.06 100 ALA A O 1
ATOM 739 N N . LEU A 1 101 ? -10.991 -4.052 -5.763 1.00 98.25 101 LEU A N 1
ATOM 740 C CA . LEU A 1 101 ? -11.294 -2.611 -5.748 1.00 98.25 101 LEU A CA 1
ATOM 741 C C . LEU A 1 101 ? -11.216 -2.009 -7.160 1.00 98.25 101 LEU A C 1
ATOM 743 O O . LEU A 1 101 ? -12.080 -1.224 -7.544 1.00 98.25 101 LEU A O 1
ATOM 747 N N . LEU A 1 102 ? -10.206 -2.389 -7.951 1.00 98.19 102 LEU A N 1
ATOM 748 C CA . LEU A 1 102 ? -10.096 -1.962 -9.351 1.00 98.19 102 LEU A CA 1
ATOM 749 C C . LEU A 1 102 ? -11.239 -2.513 -10.211 1.00 98.19 102 LEU A C 1
ATOM 751 O O . LEU A 1 102 ? -11.754 -1.798 -11.066 1.00 98.19 102 LEU A O 1
ATOM 755 N N . ALA A 1 103 ? -11.667 -3.757 -9.991 1.00 97.88 103 ALA A N 1
ATOM 756 C CA . ALA A 1 103 ? -12.805 -4.324 -10.710 1.00 97.88 103 ALA A CA 1
ATOM 757 C C . ALA A 1 103 ? -14.115 -3.571 -10.399 1.00 97.88 103 ALA A C 1
ATOM 759 O O . ALA A 1 103 ? -14.848 -3.218 -11.326 1.00 97.88 103 ALA A O 1
ATOM 760 N N . GLU A 1 104 ? -14.373 -3.245 -9.128 1.00 97.88 104 GLU A N 1
ATOM 761 C CA . GLU A 1 104 ? -15.520 -2.417 -8.720 1.00 97.88 104 GLU A CA 1
ATOM 762 C C . GLU A 1 104 ? -15.427 -0.991 -9.281 1.00 97.88 104 GLU A C 1
ATOM 764 O O . GLU A 1 104 ? -16.413 -0.444 -9.780 1.00 97.88 104 GLU A O 1
ATOM 769 N N . GLN A 1 105 ? -14.228 -0.405 -9.315 1.00 97.50 105 GLN A N 1
ATOM 770 C CA . GLN A 1 105 ? -13.999 0.869 -9.993 1.00 97.50 105 GLN A CA 1
ATOM 771 C C . GLN A 1 105 ? -14.340 0.788 -11.484 1.00 97.50 105 GLN A C 1
ATOM 773 O O . GLN A 1 105 ? -14.978 1.696 -12.019 1.00 97.50 105 GLN A O 1
ATOM 778 N N . GLY A 1 106 ? -13.939 -0.290 -12.158 1.00 96.69 106 GLY A N 1
ATOM 779 C CA . GLY A 1 106 ? -14.246 -0.523 -13.567 1.00 96.69 106 GLY A CA 1
ATOM 780 C C . GLY A 1 106 ? -15.743 -0.627 -13.810 1.00 96.69 106 GLY A C 1
ATOM 781 O O . GLY A 1 106 ? -16.256 -0.045 -14.761 1.00 96.69 106 GLY A O 1
ATOM 782 N N . LYS A 1 107 ? -16.466 -1.282 -12.895 1.00 95.69 107 LYS A N 1
ATOM 783 C CA . LYS A 1 107 ? -17.930 -1.369 -12.906 1.00 95.69 107 LYS A CA 1
ATOM 784 C C . LYS A 1 107 ? -18.601 -0.017 -12.697 1.00 95.69 107 LYS A C 1
ATOM 786 O O . LYS A 1 107 ? -19.606 0.271 -13.338 1.00 95.69 107 LYS A O 1
ATOM 791 N N . ARG A 1 108 ? -18.040 0.836 -11.840 1.00 94.12 108 ARG A N 1
ATOM 792 C CA . ARG A 1 108 ? -18.527 2.207 -11.647 1.00 94.12 108 ARG A CA 1
ATOM 793 C C . ARG A 1 108 ? -18.272 3.097 -12.868 1.00 94.12 108 ARG A C 1
ATOM 795 O O . ARG A 1 108 ? -19.105 3.944 -13.171 1.00 94.12 108 ARG A O 1
ATOM 802 N N . VAL A 1 109 ? -17.119 2.952 -13.524 1.00 93.38 109 VAL A N 1
ATOM 803 C CA . VAL A 1 109 ? -16.742 3.745 -14.711 1.00 93.38 109 VAL A CA 1
ATOM 804 C C . VAL A 1 109 ? -17.519 3.300 -15.950 1.00 93.38 109 VAL A C 1
ATOM 806 O O . VAL A 1 109 ? -17.984 4.145 -16.709 1.00 93.38 109 VAL A O 1
ATOM 809 N N . ASP A 1 110 ? -17.681 1.992 -16.135 1.00 93.94 110 ASP A N 1
ATOM 810 C CA . ASP A 1 110 ? -18.483 1.390 -17.195 1.00 93.94 110 ASP A CA 1
ATOM 811 C C . ASP A 1 110 ? -19.389 0.303 -16.592 1.00 93.94 110 ASP A C 1
ATOM 813 O O . ASP A 1 110 ? -18.909 -0.796 -16.282 1.00 93.94 110 ASP A O 1
ATOM 817 N N . PRO A 1 111 ? -20.696 0.578 -16.430 1.00 92.56 111 PRO A N 1
ATOM 818 C CA . PRO A 1 111 ? -21.642 -0.351 -15.821 1.00 92.56 111 PRO A CA 1
ATOM 819 C C . PRO A 1 111 ? -22.038 -1.514 -16.740 1.00 92.56 111 PRO A C 1
ATOM 821 O O . PRO A 1 111 ? -22.817 -2.370 -16.318 1.00 92.56 111 PRO A O 1
ATOM 824 N N . THR A 1 112 ? -21.522 -1.580 -17.974 1.00 94.06 112 THR A N 1
ATOM 825 C CA . THR A 1 112 ? -21.791 -2.690 -18.895 1.00 94.06 112 THR A CA 1
ATOM 826 C C . THR A 1 112 ? -21.438 -4.033 -18.233 1.00 94.06 112 THR A C 1
ATOM 828 O O . THR A 1 112 ? -20.343 -4.174 -17.667 1.00 94.06 112 THR A O 1
ATOM 831 N N . PRO A 1 113 ? -22.332 -5.041 -18.270 1.00 94.38 113 PRO A N 1
ATOM 832 C CA . PRO A 1 113 ? -22.027 -6.380 -17.774 1.00 94.38 113 PRO A CA 1
ATOM 833 C C . PRO A 1 113 ? -20.963 -7.054 -18.649 1.00 94.38 113 PRO A C 1
ATOM 835 O O . PRO A 1 113 ? -21.256 -7.562 -19.728 1.00 94.38 113 PRO A O 1
ATOM 838 N N . GLN A 1 114 ? -19.713 -7.045 -18.189 1.00 95.06 114 GLN A N 1
ATOM 839 C CA . GLN A 1 114 ? -18.571 -7.608 -18.909 1.00 95.06 114 GLN A CA 1
ATOM 840 C C . GLN A 1 114 ? -17.484 -8.094 -17.948 1.00 95.06 114 GLN A C 1
ATOM 842 O O . GLN A 1 114 ? -17.455 -7.701 -16.779 1.00 95.06 114 GLN A O 1
ATOM 847 N N . GLN A 1 115 ? -16.576 -8.927 -18.455 1.00 96.12 115 GLN A N 1
ATOM 848 C CA . GLN A 1 115 ? -15.383 -9.348 -17.724 1.00 96.12 115 GLN A CA 1
ATOM 849 C C . GLN A 1 115 ? -14.461 -8.153 -17.463 1.00 96.12 115 GLN A C 1
ATOM 851 O O . GLN A 1 115 ? -14.264 -7.304 -18.336 1.00 96.12 115 GLN A O 1
ATOM 856 N N . ARG A 1 116 ? -13.857 -8.118 -16.274 1.00 97.44 116 ARG A N 1
ATOM 857 C CA . ARG A 1 116 ? -12.875 -7.106 -15.881 1.00 97.44 116 ARG A CA 1
ATOM 858 C C . ARG A 1 116 ? -11.560 -7.765 -15.513 1.00 97.44 116 ARG A C 1
ATOM 860 O O . ARG A 1 116 ? -11.526 -8.676 -14.692 1.00 97.44 116 ARG A O 1
ATOM 867 N N . VAL A 1 117 ? -10.481 -7.298 -16.123 1.00 97.50 117 VAL A N 1
ATOM 868 C CA . VAL A 1 117 ? -9.119 -7.743 -15.826 1.00 97.50 117 VAL A CA 1
ATOM 869 C C . VAL A 1 117 ? -8.420 -6.599 -15.108 1.00 97.50 117 VAL A C 1
ATOM 871 O O . VAL A 1 117 ? -8.038 -5.603 -15.721 1.00 97.50 117 VAL A O 1
ATOM 874 N N . ALA A 1 118 ? -8.299 -6.717 -13.790 1.00 97.75 118 ALA A N 1
ATOM 875 C CA . ALA A 1 118 ? -7.622 -5.724 -12.969 1.00 97.75 118 ALA A CA 1
ATOM 876 C C . ALA A 1 118 ? -6.114 -5.987 -12.991 1.00 97.75 118 ALA A C 1
ATOM 878 O O . ALA A 1 118 ? -5.683 -7.114 -12.746 1.00 97.75 118 ALA A O 1
ATOM 879 N N . MET A 1 119 ? -5.321 -4.957 -13.290 1.00 97.06 119 MET A N 1
ATOM 880 C CA . MET A 1 119 ? -3.877 -5.063 -13.500 1.00 97.06 119 MET A CA 1
ATOM 881 C C . MET A 1 119 ? -3.124 -3.931 -12.804 1.00 97.06 119 MET A C 1
ATOM 883 O O . MET A 1 119 ? -3.287 -2.764 -13.154 1.00 97.06 119 MET A O 1
ATOM 887 N N . ILE A 1 120 ? -2.233 -4.283 -11.880 1.00 95.88 120 ILE A N 1
ATOM 888 C CA . ILE A 1 120 ? -1.304 -3.340 -11.238 1.00 95.88 120 ILE A CA 1
ATOM 889 C C . ILE A 1 120 ? 0.105 -3.569 -11.779 1.00 95.88 120 ILE A C 1
ATOM 891 O O . ILE A 1 120 ? 0.553 -4.714 -11.855 1.00 95.88 120 ILE A O 1
ATOM 895 N N . ASP A 1 121 ? 0.826 -2.500 -12.124 1.00 93.19 121 ASP A N 1
ATOM 896 C CA . ASP A 1 121 ? 2.213 -2.604 -12.588 1.00 93.19 121 ASP A CA 1
ATOM 897 C C . ASP A 1 121 ? 3.127 -3.229 -11.510 1.00 93.19 121 ASP A C 1
ATOM 899 O O . ASP A 1 121 ? 3.343 -2.668 -10.432 1.00 93.19 121 ASP A O 1
ATOM 903 N N . ALA A 1 122 ? 3.724 -4.384 -11.821 1.00 89.25 122 ALA A N 1
ATOM 904 C CA . ALA A 1 122 ? 4.684 -5.087 -10.968 1.00 89.25 122 ALA A CA 1
ATOM 905 C C . ALA A 1 122 ? 6.152 -4.839 -11.384 1.00 89.25 122 ALA A C 1
ATOM 907 O O . ALA A 1 122 ? 7.065 -5.506 -10.882 1.00 89.25 122 ALA A O 1
ATOM 908 N N . ARG A 1 123 ? 6.390 -3.819 -12.227 1.00 82.50 123 ARG A N 1
ATOM 909 C CA . ARG A 1 123 ? 7.662 -3.428 -12.870 1.00 82.50 123 ARG A CA 1
ATOM 910 C C . ARG A 1 123 ? 8.127 -4.448 -13.921 1.00 82.50 123 ARG A C 1
ATOM 912 O O . ARG A 1 123 ? 7.643 -5.561 -13.979 1.00 82.50 123 ARG A O 1
ATOM 919 N N . ARG A 1 124 ? 9.084 -4.059 -14.778 1.00 81.00 124 ARG A N 1
ATOM 920 C CA . ARG A 1 124 ? 9.745 -4.945 -15.775 1.00 81.00 124 ARG A CA 1
ATOM 921 C C . ARG A 1 124 ? 8.788 -5.800 -16.644 1.00 81.00 124 ARG A C 1
ATOM 923 O O . ARG A 1 124 ? 8.989 -6.997 -16.753 1.00 81.00 124 ARG A O 1
ATOM 930 N N . MET A 1 125 ? 7.775 -5.185 -17.264 1.00 81.25 125 MET A N 1
ATOM 931 C CA . MET A 1 125 ? 6.742 -5.868 -18.082 1.00 81.25 125 MET A CA 1
ATOM 932 C C . MET A 1 125 ? 5.936 -6.961 -17.362 1.00 81.25 125 MET A C 1
ATOM 934 O O . MET A 1 125 ? 5.176 -7.695 -17.990 1.00 81.25 125 MET A O 1
ATOM 938 N N . GLU A 1 126 ? 6.030 -7.006 -16.035 1.00 88.81 126 GLU A N 1
ATOM 939 C CA . GLU A 1 126 ? 5.178 -7.825 -15.193 1.00 88.81 126 GLU A CA 1
ATOM 940 C C . GLU A 1 126 ? 4.037 -6.995 -14.618 1.00 88.81 126 GLU A C 1
ATOM 942 O O . GLU A 1 126 ? 4.192 -5.813 -14.293 1.00 88.81 126 GLU A O 1
ATOM 947 N N . VAL A 1 127 ? 2.901 -7.651 -14.423 1.00 93.25 127 VAL A N 1
ATOM 948 C CA . VAL A 1 127 ? 1.732 -7.091 -13.746 1.00 93.25 127 VAL A CA 1
ATOM 949 C C . VAL A 1 127 ? 1.225 -8.066 -12.697 1.00 93.25 127 VAL A C 1
ATOM 951 O O . VAL A 1 127 ? 1.352 -9.278 -12.860 1.00 93.25 127 VAL A O 1
ATOM 954 N N . TYR A 1 128 ? 0.620 -7.553 -11.632 1.00 95.06 128 TYR A N 1
ATOM 955 C CA . TYR A 1 128 ? -0.309 -8.350 -10.841 1.00 95.06 128 TYR A CA 1
ATOM 956 C C . TYR A 1 128 ? -1.665 -8.290 -11.522 1.00 95.06 128 TYR A C 1
ATOM 958 O O . TYR A 1 128 ? -2.233 -7.205 -11.618 1.00 95.06 128 TYR A O 1
ATOM 966 N N . ALA A 1 129 ? -2.157 -9.430 -11.999 1.00 95.62 129 ALA A N 1
ATOM 967 C CA . ALA A 1 129 ? -3.417 -9.510 -12.721 1.00 95.62 129 ALA A CA 1
ATOM 968 C C . ALA A 1 129 ? -4.392 -10.483 -12.062 1.00 95.62 129 ALA A C 1
ATOM 970 O O . ALA A 1 129 ? -3.993 -11.555 -11.605 1.00 95.62 129 ALA A O 1
ATOM 971 N N . GLY A 1 130 ? -5.665 -10.101 -12.055 1.00 95.69 130 GLY A N 1
ATOM 972 C CA . GLY A 1 130 ? -6.790 -10.909 -11.602 1.00 95.69 130 GLY A CA 1
ATOM 973 C C . GLY A 1 130 ? -7.999 -10.651 -12.493 1.00 95.69 130 GLY A C 1
ATOM 974 O O . GLY A 1 130 ? -8.174 -9.541 -13.004 1.00 95.69 130 GLY A O 1
ATOM 975 N N . THR A 1 131 ? -8.818 -11.680 -12.691 1.00 96.56 131 THR A N 1
ATOM 976 C CA . THR A 1 131 ? -9.982 -11.626 -13.582 1.00 96.56 131 THR A CA 1
ATOM 977 C C . THR A 1 131 ? -11.258 -11.735 -12.766 1.00 96.56 131 THR A C 1
ATOM 979 O O . THR A 1 131 ? -11.382 -12.599 -11.896 1.00 96.56 131 THR A O 1
ATOM 982 N N . PHE A 1 132 ? -12.211 -10.863 -13.073 1.00 96.94 132 PHE A N 1
ATOM 983 C CA . PHE A 1 132 ? -13.498 -10.751 -12.408 1.00 96.94 132 PHE A CA 1
ATOM 984 C C . PHE A 1 132 ? -14.616 -10.830 -13.444 1.00 96.94 132 PHE A C 1
ATOM 986 O O . PHE A 1 132 ? -14.506 -10.275 -14.541 1.00 96.94 132 PHE A O 1
ATOM 993 N N . ASP A 1 133 ? -15.695 -11.530 -13.109 1.00 95.25 133 ASP A N 1
ATOM 994 C CA . ASP A 1 133 ? -16.885 -11.574 -13.951 1.00 95.25 133 ASP A CA 1
ATOM 995 C C . ASP A 1 133 ? -17.684 -10.256 -13.893 1.00 95.25 133 ASP A C 1
ATOM 997 O O . ASP A 1 133 ? -17.342 -9.307 -13.180 1.00 95.25 133 ASP A O 1
ATOM 1001 N N . ALA A 1 134 ? -18.785 -10.193 -14.644 1.00 93.38 134 ALA A N 1
ATOM 1002 C CA . ALA A 1 134 ? -19.657 -9.021 -14.685 1.00 93.38 134 ALA A CA 1
ATOM 1003 C C . ALA A 1 134 ? -20.266 -8.644 -13.320 1.00 93.38 134 ALA A C 1
ATOM 1005 O O . ALA A 1 134 ? -20.624 -7.481 -13.112 1.00 93.38 134 ALA A O 1
ATOM 1006 N N . ASN A 1 135 ? -20.370 -9.603 -12.396 1.00 91.12 135 ASN A N 1
ATOM 1007 C CA . ASN A 1 135 ? -20.912 -9.403 -11.057 1.00 91.12 135 ASN A CA 1
ATOM 1008 C C . ASN A 1 135 ? -19.844 -8.956 -10.048 1.00 91.12 135 ASN A C 1
ATOM 1010 O O . ASN A 1 135 ? -20.216 -8.548 -8.950 1.00 91.12 135 ASN A O 1
ATOM 1014 N N . GLY A 1 136 ? -18.558 -8.983 -10.419 1.00 90.88 136 GLY A N 1
ATOM 1015 C CA . GLY A 1 136 ? -17.432 -8.695 -9.527 1.00 90.88 136 GLY A CA 1
ATOM 1016 C C . GLY A 1 136 ? -16.889 -9.939 -8.816 1.00 90.88 136 GLY A C 1
ATOM 1017 O O . GLY A 1 136 ? -16.060 -9.826 -7.914 1.00 90.88 136 GLY A O 1
ATOM 1018 N N . THR A 1 137 ? -17.320 -11.142 -9.209 1.00 93.81 137 THR A N 1
ATOM 1019 C CA . THR A 1 137 ? -16.790 -12.394 -8.655 1.00 93.81 137 THR A CA 1
ATOM 1020 C C . THR A 1 137 ? -15.431 -12.687 -9.272 1.00 93.81 137 THR A C 1
ATOM 1022 O O . THR A 1 137 ? -15.288 -12.695 -10.493 1.00 93.81 137 THR A O 1
ATOM 1025 N N . CYS A 1 138 ? -14.432 -12.964 -8.436 1.00 94.62 138 CYS A N 1
ATOM 1026 C CA . CYS A 1 138 ? -13.103 -13.361 -8.889 1.00 94.62 138 CYS A CA 1
ATOM 1027 C C . CYS A 1 138 ? -13.161 -14.733 -9.586 1.00 94.62 138 CYS A C 1
ATOM 1029 O O . CYS A 1 138 ? -13.483 -15.740 -8.956 1.00 94.62 138 CYS A O 1
ATOM 1031 N N . THR A 1 139 ? -12.856 -14.775 -10.884 1.00 93.69 139 THR A N 1
ATOM 1032 C CA . THR A 1 139 ? -12.763 -16.010 -11.682 1.00 93.69 139 THR A CA 1
ATOM 1033 C C . THR A 1 139 ? -11.322 -16.490 -11.825 1.00 93.69 139 THR A C 1
ATOM 1035 O O . THR A 1 139 ? -11.082 -17.678 -12.034 1.00 93.69 139 THR A O 1
ATOM 1038 N N . GLN A 1 140 ? -10.355 -15.584 -11.667 1.00 92.12 140 GLN A N 1
ATOM 1039 C CA . GLN A 1 140 ? -8.932 -15.892 -11.635 1.00 92.12 140 GLN A CA 1
ATOM 1040 C C . GLN A 1 140 ? -8.251 -15.019 -10.586 1.00 92.12 140 GLN A C 1
ATOM 1042 O O . GLN A 1 140 ? -8.210 -13.794 -10.720 1.00 92.12 140 GLN A O 1
ATOM 1047 N N . ALA A 1 141 ? -7.709 -15.666 -9.553 1.00 90.06 141 ALA A N 1
ATOM 1048 C CA . ALA A 1 141 ? -7.014 -14.992 -8.465 1.00 90.06 141 ALA A CA 1
ATOM 1049 C C . ALA A 1 141 ? -5.764 -14.247 -8.952 1.00 90.06 141 ALA A C 1
ATOM 1051 O O . ALA A 1 141 ? -5.191 -14.561 -9.997 1.00 90.06 141 ALA A O 1
ATOM 1052 N N . ALA A 1 142 ? -5.335 -13.278 -8.147 1.00 88.75 142 ALA A N 1
ATOM 1053 C CA . ALA A 1 142 ? -4.175 -12.453 -8.425 1.00 88.75 142 ALA A CA 1
ATOM 1054 C C . ALA A 1 142 ? -2.909 -13.298 -8.669 1.00 88.75 142 ALA A C 1
ATOM 1056 O O . ALA A 1 142 ? -2.467 -14.050 -7.798 1.00 88.75 142 ALA A O 1
ATOM 1057 N N . THR A 1 143 ? -2.291 -13.133 -9.839 1.00 88.38 143 THR A N 1
ATOM 1058 C CA . THR A 1 143 ? -1.008 -13.763 -10.192 1.00 88.38 143 THR A CA 1
ATOM 1059 C C . THR A 1 143 ? -0.058 -12.748 -10.824 1.00 88.38 143 THR A C 1
ATOM 1061 O O . THR A 1 143 ? -0.518 -11.793 -11.456 1.00 88.38 143 THR A O 1
ATOM 1064 N N . PRO A 1 144 ? 1.266 -12.910 -10.656 1.00 90.25 144 PRO A N 1
ATOM 1065 C CA . PRO A 1 144 ? 2.229 -12.155 -11.437 1.00 90.25 144 PRO A CA 1
ATOM 1066 C C . PRO A 1 144 ? 2.259 -12.714 -12.866 1.00 90.25 144 PRO A C 1
ATOM 1068 O O . PRO A 1 144 ? 2.444 -13.915 -13.055 1.00 90.25 144 PRO A O 1
ATOM 1071 N N . VAL A 1 145 ? 2.089 -11.849 -13.862 1.00 89.69 145 VAL A N 1
ATOM 1072 C CA . VAL A 1 145 ? 2.069 -12.222 -15.284 1.00 89.69 145 VAL A CA 1
ATOM 1073 C C . VAL A 1 145 ? 3.112 -11.405 -16.038 1.00 89.69 145 VAL A C 1
ATOM 1075 O O . VAL A 1 145 ? 3.074 -10.177 -16.002 1.00 89.69 145 VAL A O 1
ATOM 1078 N N . GLU A 1 146 ? 4.028 -12.086 -16.731 1.00 90.94 146 GLU A N 1
ATOM 1079 C CA . GLU A 1 146 ? 4.933 -11.500 -17.732 1.00 90.94 146 GLU A CA 1
ATOM 1080 C C . GLU A 1 146 ? 4.174 -11.390 -19.062 1.00 90.94 146 GLU A C 1
ATOM 1082 O O . GLU A 1 146 ? 4.049 -12.360 -19.820 1.00 90.94 146 GLU A O 1
ATOM 1087 N N . VAL A 1 147 ? 3.587 -10.218 -19.312 1.00 88.06 147 VAL A N 1
ATOM 1088 C CA . VAL A 1 147 ? 2.617 -10.032 -20.406 1.00 88.06 147 VAL A CA 1
ATOM 1089 C C . VAL A 1 147 ? 3.273 -10.148 -21.782 1.00 88.06 147 VAL A C 1
ATOM 1091 O O . VAL A 1 147 ? 2.654 -10.630 -22.723 1.00 88.06 147 VAL A O 1
ATOM 1094 N N . ASP A 1 148 ? 4.542 -9.766 -21.895 1.00 87.00 148 ASP A N 1
ATOM 1095 C CA . ASP A 1 148 ? 5.344 -9.887 -23.115 1.00 87.00 148 ASP A CA 1
ATOM 1096 C C . ASP A 1 148 ? 5.629 -11.343 -23.511 1.00 87.00 148 ASP A C 1
ATOM 1098 O O . ASP A 1 148 ? 5.780 -11.638 -24.695 1.00 87.00 148 ASP A O 1
ATOM 1102 N N . LYS A 1 149 ? 5.668 -12.263 -22.542 1.00 88.44 149 LYS A N 1
ATOM 1103 C CA . LYS A 1 149 ? 5.885 -13.695 -22.798 1.00 88.44 149 LYS A CA 1
ATOM 1104 C C . LYS A 1 149 ? 4.593 -14.486 -22.953 1.00 88.44 149 LYS A C 1
ATOM 1106 O O . LYS A 1 149 ? 4.607 -15.555 -23.556 1.00 88.44 149 LYS A O 1
ATOM 1111 N N . THR A 1 150 ? 3.495 -13.998 -22.378 1.00 85.38 150 THR A N 1
ATOM 1112 C CA . THR A 1 150 ? 2.219 -14.727 -22.307 1.00 85.38 150 THR A CA 1
ATOM 1113 C C . THR A 1 150 ? 1.002 -13.827 -22.584 1.00 85.38 150 THR A C 1
ATOM 1115 O O . THR A 1 150 ? 0.091 -13.746 -21.754 1.00 85.38 150 THR A O 1
ATOM 1118 N N . PRO A 1 151 ? 0.935 -13.151 -23.748 1.00 80.62 151 PRO A N 1
ATOM 1119 C CA . PRO A 1 151 ? -0.150 -12.210 -24.056 1.00 80.62 151 PRO A CA 1
ATOM 1120 C C . PRO A 1 151 ? -1.530 -12.889 -24.142 1.00 80.62 151 PRO A C 1
ATOM 1122 O O . PRO A 1 151 ? -2.543 -12.292 -23.779 1.00 80.62 151 PRO A O 1
ATOM 1125 N N . ASP A 1 152 ? -1.569 -14.171 -24.517 1.00 84.00 152 ASP A N 1
ATOM 1126 C CA . ASP A 1 152 ? -2.802 -14.961 -24.657 1.00 84.00 152 ASP A CA 1
ATOM 1127 C C . ASP A 1 152 ? -3.399 -15.439 -23.319 1.00 84.00 152 ASP A C 1
ATOM 1129 O O . ASP A 1 152 ? -4.404 -16.156 -23.297 1.00 84.00 152 ASP A O 1
ATOM 1133 N N . THR A 1 153 ? -2.795 -15.050 -22.187 1.00 86.44 153 THR A N 1
ATOM 1134 C CA . THR A 1 153 ? -3.285 -15.388 -20.838 1.00 86.44 153 THR A CA 1
ATOM 1135 C C . THR A 1 153 ? -4.712 -14.887 -20.614 1.00 86.44 153 THR A C 1
ATOM 1137 O O . THR A 1 153 ? -5.518 -15.571 -19.982 1.00 86.44 153 THR A O 1
ATOM 1140 N N . PHE A 1 154 ? -5.046 -13.713 -21.154 1.00 87.62 154 PHE A N 1
ATOM 1141 C CA . PHE A 1 154 ? -6.364 -13.102 -21.006 1.00 87.62 154 PHE A CA 1
ATOM 1142 C C . PHE A 1 154 ? -7.219 -13.389 -22.239 1.00 87.62 154 PHE A C 1
ATOM 1144 O O . PHE A 1 154 ? -6.857 -13.035 -23.363 1.00 87.62 154 PHE A O 1
ATOM 1151 N N . LYS A 1 155 ? -8.374 -14.028 -22.035 1.00 82.88 155 LYS A N 1
ATOM 1152 C CA . LYS A 1 155 ? -9.270 -14.458 -23.116 1.00 82.88 155 LYS A CA 1
ATOM 1153 C C . LYS A 1 155 ? -10.484 -13.544 -23.251 1.00 82.88 155 LYS A C 1
ATOM 1155 O O . LYS A 1 155 ? -11.031 -13.086 -22.250 1.00 82.88 155 LYS A O 1
ATOM 1160 N N . GLY A 1 156 ? -10.933 -13.381 -24.497 1.00 86.69 156 GLY A N 1
ATOM 1161 C CA . GLY A 1 156 ? -12.197 -12.730 -24.843 1.00 86.69 156 GLY A CA 1
ATOM 1162 C C . GLY A 1 156 ? -12.192 -11.197 -24.759 1.00 86.69 156 GLY A C 1
ATOM 1163 O O . GLY A 1 156 ? -11.143 -10.593 -24.500 1.00 86.69 156 GLY A O 1
ATOM 1164 N N . PRO A 1 157 ? -13.363 -10.581 -25.012 1.00 93.38 157 PRO A N 1
ATOM 1165 C CA . PRO A 1 157 ? -13.601 -9.168 -24.753 1.00 93.38 157 PRO A CA 1
ATOM 1166 C C . PRO A 1 157 ? -13.611 -8.916 -23.243 1.00 93.38 157 PRO A C 1
ATOM 1168 O O . PRO A 1 157 ? -14.201 -9.678 -22.473 1.00 93.38 157 PRO A O 1
ATOM 1171 N N . ALA A 1 158 ? -12.937 -7.856 -22.816 1.00 96.12 158 ALA A N 1
ATOM 1172 C CA . ALA A 1 158 ? -12.846 -7.486 -21.414 1.00 96.12 158 ALA A CA 1
ATOM 1173 C C . ALA A 1 158 ? -12.467 -6.015 -21.262 1.00 96.12 158 ALA A C 1
ATOM 1175 O O . ALA A 1 158 ? -11.783 -5.432 -22.108 1.00 96.12 158 ALA A O 1
ATOM 1176 N N . GLN A 1 159 ? -12.850 -5.444 -20.128 1.00 97.62 159 GLN A N 1
ATOM 1177 C CA . GLN A 1 159 ? -12.294 -4.186 -19.663 1.00 97.62 159 GLN A CA 1
ATOM 1178 C C . GLN A 1 159 ? -11.035 -4.468 -18.839 1.00 97.62 159 GLN A C 1
ATOM 1180 O O . GLN A 1 159 ? -11.100 -5.036 -17.749 1.00 97.62 159 GLN A O 1
ATOM 1185 N N . PHE A 1 160 ? -9.886 -4.051 -19.350 1.00 97.56 160 PHE A N 1
ATOM 1186 C CA . PHE A 1 160 ? -8.617 -4.061 -18.639 1.00 97.56 160 PHE A CA 1
ATOM 1187 C C . PHE A 1 160 ? -8.487 -2.755 -17.860 1.00 97.56 160 PHE A C 1
ATOM 1189 O O . PHE A 1 160 ? -8.588 -1.671 -18.435 1.00 97.56 160 PHE A O 1
ATOM 1196 N N . ILE A 1 161 ? -8.284 -2.836 -16.549 1.00 98.00 161 ILE A N 1
ATOM 1197 C CA . ILE A 1 161 ? -8.286 -1.664 -15.673 1.00 98.00 161 ILE A CA 1
ATOM 1198 C C . ILE A 1 161 ? -7.078 -1.643 -14.743 1.00 98.00 161 ILE A C 1
ATOM 1200 O O . ILE A 1 161 ? -6.720 -2.653 -14.144 1.00 98.00 161 ILE A O 1
ATOM 1204 N N . GLY A 1 162 ? -6.469 -0.467 -14.608 1.00 97.38 162 GLY A N 1
ATOM 1205 C CA . GLY A 1 162 ? -5.306 -0.232 -13.759 1.00 97.38 162 GLY A CA 1
ATOM 1206 C C . GLY A 1 162 ? -4.098 0.289 -14.540 1.00 97.38 162 GLY A C 1
ATOM 1207 O O . GLY A 1 162 ? -4.080 0.292 -15.773 1.00 97.38 162 GLY A O 1
ATOM 1208 N N . ASP A 1 163 ? -3.066 0.739 -13.834 1.00 94.56 163 ASP A N 1
ATOM 1209 C CA . ASP A 1 163 ? -1.837 1.247 -14.457 1.00 94.56 163 ASP A CA 1
ATOM 1210 C C . ASP A 1 163 ? -1.077 0.161 -15.243 1.00 94.56 163 ASP A C 1
ATOM 1212 O O . ASP A 1 163 ? -0.528 0.429 -16.316 1.00 94.56 163 ASP A O 1
ATOM 1216 N N . GLY A 1 164 ? -1.126 -1.088 -14.772 1.00 94.44 164 GLY A N 1
ATOM 1217 C CA . GLY A 1 164 ? -0.602 -2.254 -15.479 1.00 94.44 164 GLY A CA 1
ATOM 1218 C C . GLY A 1 164 ? -1.345 -2.543 -16.787 1.00 94.44 164 GLY A C 1
ATOM 1219 O O . GLY A 1 164 ? -0.717 -2.953 -17.760 1.00 94.44 164 GLY A O 1
ATOM 1220 N N . ALA A 1 165 ? -2.654 -2.275 -16.849 1.00 95.00 165 ALA A N 1
ATOM 1221 C CA . ALA A 1 165 ? -3.445 -2.469 -18.065 1.00 95.00 165 ALA A CA 1
ATOM 1222 C C . ALA A 1 165 ? -2.990 -1.518 -19.176 1.00 95.00 165 ALA A C 1
ATOM 1224 O O . ALA A 1 165 ? -2.688 -1.958 -20.282 1.00 95.00 165 ALA A O 1
ATOM 1225 N N . VAL A 1 166 ? -2.866 -0.226 -18.859 1.00 95.19 166 VAL A N 1
ATOM 1226 C CA . VAL A 1 166 ? -2.454 0.808 -19.826 1.00 95.19 166 VAL A CA 1
ATOM 1227 C C . VAL A 1 166 ? -1.024 0.596 -20.313 1.00 95.19 166 VAL A C 1
ATOM 1229 O O . VAL A 1 166 ? -0.718 0.802 -21.486 1.00 95.19 166 VAL A O 1
ATOM 1232 N N . LYS A 1 167 ? -0.134 0.150 -19.425 1.00 92.88 167 LYS A N 1
ATOM 1233 C CA . LYS A 1 167 ? 1.241 -0.210 -19.784 1.00 92.88 167 LYS A CA 1
ATOM 1234 C C . LYS A 1 167 ? 1.302 -1.347 -20.808 1.00 92.88 167 LYS A C 1
ATOM 1236 O O . LYS A 1 167 ? 2.219 -1.386 -21.626 1.00 92.88 167 LYS A O 1
ATOM 1241 N N . CYS A 1 168 ? 0.343 -2.265 -20.753 1.00 92.75 168 CYS A N 1
ATOM 1242 C CA . CYS A 1 168 ? 0.294 -3.463 -21.580 1.00 92.75 168 CYS A CA 1
ATOM 1243 C C . CYS A 1 168 ? -0.635 -3.344 -22.797 1.00 92.75 168 CYS A C 1
ATOM 1245 O O . CYS A 1 168 ? -0.757 -4.321 -23.533 1.00 92.75 168 CYS A O 1
ATOM 1247 N N . THR A 1 169 ? -1.236 -2.175 -23.058 1.00 94.00 169 THR A N 1
ATOM 1248 C CA . THR A 1 169 ? -2.195 -1.971 -24.158 1.00 94.00 169 THR A CA 1
ATOM 1249 C C . THR A 1 169 ? -1.678 -2.494 -25.494 1.00 94.00 169 THR A C 1
ATOM 1251 O O . THR A 1 169 ? -2.347 -3.297 -26.124 1.00 94.00 169 THR A O 1
ATOM 1254 N N . ALA A 1 170 ? -0.459 -2.131 -25.905 1.00 92.69 170 ALA A N 1
ATOM 1255 C CA . ALA A 1 170 ? 0.087 -2.545 -27.204 1.00 92.69 170 ALA A CA 1
ATOM 1256 C C . ALA A 1 170 ? 0.258 -4.070 -27.364 1.00 92.69 170 ALA A C 1
ATOM 1258 O O . ALA A 1 170 ? 0.301 -4.561 -28.486 1.00 92.69 170 ALA A O 1
ATOM 1259 N N . LEU A 1 171 ? 0.377 -4.811 -26.257 1.00 91.62 171 LEU A N 1
ATOM 1260 C CA . LEU A 1 171 ? 0.528 -6.270 -26.257 1.00 91.62 171 LEU A CA 1
ATOM 1261 C C . LEU A 1 171 ? -0.810 -7.002 -26.135 1.00 91.62 171 LEU A C 1
ATOM 1263 O O . LEU A 1 171 ? -0.911 -8.162 -26.520 1.00 91.62 171 LEU A O 1
ATOM 1267 N N . LEU A 1 172 ? -1.808 -6.344 -25.548 1.00 92.25 172 LEU A N 1
ATOM 1268 C CA . LEU A 1 172 ? -3.105 -6.932 -25.230 1.00 92.25 172 LEU A CA 1
ATOM 1269 C C . LEU A 1 172 ? -4.231 -6.414 -26.124 1.00 92.25 172 LEU A C 1
ATOM 1271 O O . LEU A 1 172 ? -5.363 -6.871 -25.959 1.00 92.25 172 LEU A O 1
ATOM 1275 N N . ASP A 1 173 ? -3.957 -5.472 -27.025 1.00 91.19 173 ASP A N 1
ATOM 1276 C CA . ASP A 1 173 ? -4.963 -4.889 -27.908 1.00 91.19 173 ASP A CA 1
ATOM 1277 C C . ASP A 1 173 ? -5.676 -5.966 -28.738 1.00 91.19 173 ASP A C 1
ATOM 1279 O O . ASP A 1 173 ? -5.105 -6.998 -29.097 1.00 91.19 173 ASP A O 1
ATOM 1283 N N . GLY A 1 174 ? -6.962 -5.755 -28.994 1.00 91.25 174 GLY A N 1
ATOM 1284 C CA . GLY A 1 174 ? -7.802 -6.743 -29.654 1.00 91.25 174 GLY A CA 1
ATOM 1285 C C . GLY A 1 174 ? -9.279 -6.378 -29.638 1.00 91.25 174 GLY A C 1
ATOM 1286 O O . GLY A 1 174 ? -9.724 -5.487 -28.915 1.00 91.25 174 GLY A O 1
ATOM 1287 N N . GLU A 1 175 ? -10.061 -7.091 -30.444 1.00 92.94 175 GLU A N 1
ATOM 1288 C CA . GLU A 1 175 ? -11.489 -6.824 -30.603 1.00 92.94 175 GLU A CA 1
ATOM 1289 C C . GLU A 1 175 ? -12.250 -6.941 -29.270 1.00 92.94 175 GLU A C 1
ATOM 1291 O O . GLU A 1 175 ? -12.110 -7.915 -28.526 1.00 92.94 175 GLU A O 1
ATOM 1296 N N . GLY A 1 176 ? -13.060 -5.923 -28.958 1.00 93.12 176 GLY A N 1
ATOM 1297 C CA . GLY A 1 176 ? -13.875 -5.879 -27.741 1.00 93.12 176 GLY A CA 1
ATOM 1298 C C . GLY A 1 176 ? -13.082 -5.689 -26.443 1.00 93.12 176 GLY A C 1
ATOM 1299 O O . GLY A 1 176 ? -13.612 -5.953 -25.362 1.00 93.12 176 GLY A O 1
ATOM 1300 N N . ARG A 1 177 ? -11.820 -5.251 -26.523 1.00 95.56 177 ARG A N 1
ATOM 1301 C CA . ARG A 1 177 ? -10.990 -4.930 -25.356 1.00 95.56 177 ARG A CA 1
ATOM 1302 C C . ARG A 1 177 ? -10.946 -3.428 -25.122 1.00 95.56 177 ARG A C 1
ATOM 1304 O O . ARG A 1 177 ? -10.775 -2.647 -26.053 1.00 95.56 177 ARG A O 1
ATOM 1311 N N . THR A 1 178 ? -11.095 -3.018 -23.868 1.00 96.56 178 THR A N 1
ATOM 1312 C CA . THR A 1 178 ? -10.959 -1.614 -23.458 1.00 96.56 178 THR A CA 1
ATOM 1313 C C . THR A 1 178 ? -9.907 -1.489 -22.369 1.00 96.56 178 THR A C 1
ATOM 1315 O O . THR A 1 178 ? -9.729 -2.407 -21.574 1.00 96.56 178 THR A O 1
ATOM 1318 N N . PHE A 1 179 ? -9.202 -0.359 -22.331 1.00 97.00 179 PHE A N 1
ATOM 1319 C CA . PHE A 1 179 ? -8.110 -0.119 -21.388 1.00 97.00 179 PHE A CA 1
ATOM 1320 C C . PHE A 1 179 ? -8.389 1.151 -20.591 1.00 97.00 179 PHE A C 1
ATOM 1322 O O . PHE A 1 179 ? -8.477 2.244 -21.151 1.00 97.00 179 PHE A O 1
ATOM 1329 N N . VAL A 1 180 ? -8.534 1.008 -19.277 1.00 96.94 180 VAL A N 1
ATOM 1330 C CA . VAL A 1 180 ? -8.894 2.092 -18.362 1.00 96.94 180 VAL A CA 1
ATOM 1331 C C . VAL A 1 180 ? -7.723 2.383 -17.435 1.00 96.94 180 VAL A C 1
ATOM 1333 O O . VAL A 1 180 ? -7.316 1.542 -16.632 1.00 96.94 180 VAL A O 1
ATOM 1336 N N . ASN A 1 181 ? -7.204 3.608 -17.518 1.00 95.75 181 ASN A N 1
ATOM 1337 C CA . ASN A 1 181 ? -6.179 4.081 -16.597 1.00 95.75 181 ASN A CA 1
ATOM 1338 C C . ASN A 1 181 ? -6.797 4.359 -15.225 1.00 95.75 181 ASN A C 1
ATOM 1340 O O . ASN A 1 181 ? -7.623 5.263 -15.089 1.00 95.75 181 ASN A O 1
ATOM 1344 N N . ALA A 1 182 ? -6.407 3.586 -14.219 1.00 96.12 182 ALA A N 1
ATOM 1345 C CA . ALA A 1 182 ? -6.991 3.656 -12.889 1.00 96.12 182 ALA A CA 1
ATOM 1346 C C . ALA A 1 182 ? -5.985 3.246 -11.811 1.00 96.12 182 ALA A C 1
ATOM 1348 O O . ALA A 1 182 ? -5.005 2.553 -12.072 1.00 96.12 182 ALA A O 1
ATOM 1349 N N . TRP A 1 183 ? -6.278 3.653 -10.582 1.00 95.94 183 TRP A N 1
ATOM 1350 C CA . TRP A 1 183 ? -5.598 3.213 -9.368 1.00 95.94 183 TRP A CA 1
ATOM 1351 C C . TRP A 1 183 ? -6.666 2.788 -8.373 1.00 95.94 183 TRP A C 1
ATOM 1353 O O . TRP A 1 183 ? -7.700 3.453 -8.354 1.00 95.94 183 TRP A O 1
ATOM 1363 N N . PRO A 1 184 ? -6.434 1.754 -7.546 1.00 97.00 184 PRO A N 1
ATOM 1364 C CA . PRO A 1 184 ? -7.415 1.328 -6.559 1.00 97.00 184 PRO A CA 1
ATOM 1365 C C . PRO A 1 184 ? -7.780 2.486 -5.623 1.00 97.00 184 PRO A C 1
ATOM 1367 O O . PRO A 1 184 ? -6.913 3.247 -5.184 1.00 97.00 184 PRO A O 1
ATOM 1370 N N . LEU A 1 185 ? -9.071 2.622 -5.318 1.00 98.06 185 LEU A N 1
ATOM 1371 C CA . LEU A 1 185 ? -9.596 3.676 -4.454 1.00 98.06 185 LEU A CA 1
ATOM 1372 C C . LEU A 1 185 ? -10.391 3.074 -3.307 1.00 98.06 185 LEU A C 1
ATOM 1374 O O . LEU A 1 185 ? -11.215 2.186 -3.513 1.00 98.06 185 LEU A O 1
ATOM 1378 N N . ALA A 1 186 ? -10.224 3.631 -2.107 1.00 98.44 186 ALA A N 1
ATOM 1379 C CA . ALA A 1 186 ? -10.907 3.149 -0.912 1.00 98.44 186 ALA A CA 1
ATOM 1380 C C . ALA A 1 186 ? -12.438 3.158 -1.076 1.00 98.44 186 ALA A C 1
ATOM 1382 O O . ALA A 1 186 ? -13.110 2.232 -0.636 1.00 98.44 186 ALA A O 1
ATOM 1383 N N . ARG A 1 187 ? -12.997 4.163 -1.770 1.00 98.25 187 ARG A N 1
ATOM 1384 C CA . ARG A 1 187 ? -14.448 4.266 -2.019 1.00 98.25 187 ARG A CA 1
ATOM 1385 C C . ARG A 1 187 ? -15.018 3.103 -2.835 1.00 98.25 187 ARG A C 1
ATOM 1387 O O . ARG A 1 187 ? -16.181 2.762 -2.652 1.00 98.25 187 ARG A O 1
ATOM 1394 N N . ASP A 1 188 ? -14.206 2.498 -3.699 1.00 98.06 188 ASP A N 1
ATOM 1395 C CA . ASP A 1 188 ? -14.631 1.402 -4.573 1.00 98.06 188 ASP A CA 1
ATOM 1396 C C . ASP A 1 188 ? -14.635 0.053 -3.823 1.00 98.06 188 ASP A C 1
ATOM 1398 O O . ASP A 1 188 ? -15.218 -0.920 -4.286 1.00 98.06 188 ASP A O 1
ATOM 1402 N N . GLY A 1 189 ? -14.078 0.004 -2.606 1.00 97.94 189 GLY A N 1
ATOM 1403 C CA . GLY A 1 189 ? -14.156 -1.152 -1.708 1.00 97.94 189 GLY A CA 1
ATOM 1404 C C . GLY A 1 189 ? -15.401 -1.195 -0.814 1.00 97.94 189 GLY A C 1
ATOM 1405 O O . GLY A 1 189 ? -15.552 -2.149 -0.055 1.00 97.94 189 GLY A O 1
ATOM 1406 N N . ALA A 1 190 ? -16.286 -0.191 -0.863 1.00 98.38 190 ALA A N 1
ATOM 1407 C CA . ALA A 1 190 ? -17.384 -0.034 0.099 1.00 98.38 190 ALA A CA 1
ATOM 1408 C C . ALA A 1 190 ? -18.327 -1.252 0.148 1.00 98.38 190 ALA A C 1
ATOM 1410 O O . ALA A 1 190 ? -18.560 -1.811 1.221 1.00 98.38 190 ALA A O 1
ATOM 1411 N N . ALA A 1 191 ? -18.812 -1.710 -1.010 1.00 97.69 191 ALA A N 1
ATOM 1412 C CA . ALA A 1 191 ? -19.699 -2.870 -1.098 1.00 97.69 191 ALA A CA 1
ATOM 1413 C C . ALA A 1 191 ? -18.996 -4.174 -0.679 1.00 97.69 191 ALA A C 1
ATOM 1415 O O . ALA A 1 191 ? -19.590 -5.014 -0.001 1.00 97.69 191 ALA A O 1
ATOM 1416 N N . LEU A 1 192 ? -17.713 -4.323 -1.029 1.00 98.06 192 LEU A N 1
ATOM 1417 C CA . LEU A 1 192 ? -16.894 -5.477 -0.646 1.00 98.06 192 LEU A CA 1
ATOM 1418 C C . LEU A 1 192 ? -16.693 -5.540 0.874 1.00 98.06 192 LEU A C 1
ATOM 1420 O O . LEU A 1 192 ? -16.800 -6.616 1.466 1.00 98.06 192 LEU A O 1
ATOM 1424 N N . ALA A 1 193 ? -16.437 -4.392 1.505 1.00 98.62 193 ALA A N 1
ATOM 1425 C CA . ALA A 1 193 ? -16.271 -4.281 2.948 1.00 98.62 193 ALA A CA 1
ATOM 1426 C C . ALA A 1 193 ? -17.570 -4.591 3.699 1.00 98.62 193 ALA A C 1
ATOM 1428 O O . ALA A 1 193 ? -17.539 -5.360 4.655 1.00 98.62 193 ALA A O 1
ATOM 1429 N N . GLU A 1 194 ? -18.714 -4.074 3.241 1.00 98.56 194 GLU A N 1
ATOM 1430 C CA . GLU A 1 194 ? -20.017 -4.409 3.831 1.00 98.56 194 GLU A CA 1
ATOM 1431 C C . GLU A 1 194 ? -20.299 -5.910 3.714 1.00 98.56 194 GLU A C 1
ATOM 1433 O O . GLU A 1 194 ? -20.647 -6.552 4.700 1.00 98.56 194 GLU A O 1
ATOM 1438 N N . ALA A 1 195 ? -20.080 -6.506 2.538 1.00 98.06 195 ALA A N 1
ATOM 1439 C CA . ALA A 1 195 ? -20.273 -7.941 2.344 1.00 98.06 195 ALA A CA 1
ATOM 1440 C C . ALA A 1 195 ? -19.343 -8.785 3.236 1.00 98.06 195 ALA A C 1
ATOM 1442 O O . ALA A 1 195 ? -19.738 -9.845 3.721 1.00 98.06 195 ALA A O 1
ATOM 1443 N N . ALA A 1 196 ? -18.101 -8.345 3.461 1.00 98.31 196 ALA A N 1
ATOM 1444 C CA . ALA A 1 196 ? -17.188 -8.994 4.399 1.00 98.31 196 ALA A CA 1
ATOM 1445 C C . ALA A 1 196 ? -17.660 -8.849 5.852 1.00 98.31 196 ALA A C 1
ATOM 1447 O O . ALA A 1 196 ? -17.657 -9.838 6.583 1.00 98.31 196 ALA A O 1
ATOM 1448 N N . PHE A 1 197 ? -18.127 -7.661 6.241 1.00 98.62 197 PHE A N 1
ATOM 1449 C CA . PHE A 1 197 ? -18.649 -7.381 7.575 1.00 98.62 197 PHE A CA 1
ATOM 1450 C C . PHE A 1 197 ? -19.882 -8.228 7.899 1.00 98.62 197 PHE A C 1
ATOM 1452 O O . PHE A 1 197 ? -19.901 -8.922 8.912 1.00 98.62 197 PHE A O 1
ATOM 1459 N N . GLN A 1 198 ? -20.876 -8.245 7.006 1.00 98.44 198 GLN A N 1
ATOM 1460 C CA . GLN A 1 198 ? -22.098 -9.039 7.177 1.00 98.44 198 GLN A CA 1
ATOM 1461 C C . GLN A 1 198 ? -21.809 -10.545 7.236 1.00 98.44 198 GLN A C 1
ATOM 1463 O O . GLN A 1 198 ? -22.496 -11.287 7.932 1.00 98.44 198 GLN A O 1
ATOM 1468 N N . ALA A 1 199 ? -20.768 -11.001 6.534 1.00 98.06 199 ALA A N 1
ATOM 1469 C CA . ALA A 1 199 ? -20.319 -12.389 6.564 1.00 98.06 199 ALA A CA 1
ATOM 1470 C C . ALA A 1 199 ? -19.391 -12.722 7.751 1.00 98.06 199 ALA A C 1
ATOM 1472 O O . ALA A 1 199 ? -18.931 -13.859 7.844 1.00 98.06 199 ALA A O 1
ATOM 1473 N N . GLY A 1 200 ? -19.051 -11.757 8.616 1.00 98.00 200 GLY A N 1
ATOM 1474 C CA . GLY A 1 200 ? -18.095 -11.949 9.712 1.00 98.00 200 GLY A CA 1
ATOM 1475 C C . GLY A 1 200 ? -16.672 -12.293 9.249 1.00 98.00 200 GLY A C 1
ATOM 1476 O O . GLY A 1 200 ? -15.911 -12.917 9.989 1.00 98.00 200 GLY A O 1
ATOM 1477 N N . ARG A 1 201 ? -16.303 -11.933 8.012 1.00 98.06 201 ARG A N 1
ATOM 1478 C CA . ARG A 1 201 ? -14.982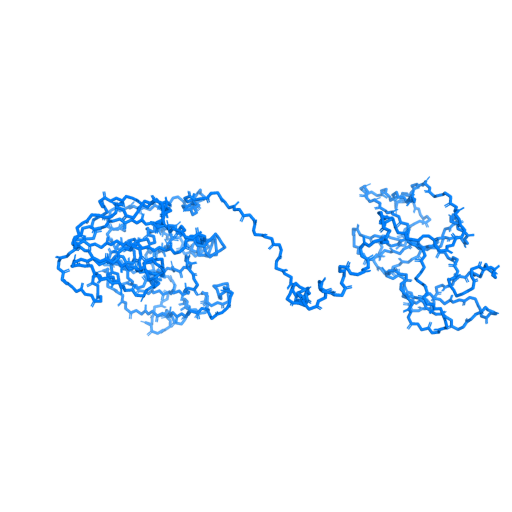 -12.208 7.426 1.00 98.06 201 ARG A CA 1
ATOM 1479 C C . ARG A 1 201 ? -13.970 -11.165 7.886 1.00 98.06 201 ARG A C 1
ATOM 1481 O O . ARG A 1 201 ? -13.627 -10.241 7.150 1.00 98.06 201 ARG A O 1
ATOM 1488 N N . PHE A 1 202 ? -13.501 -11.339 9.113 1.00 98.31 202 PHE A N 1
ATOM 1489 C CA . PHE A 1 202 ? -12.467 -10.512 9.726 1.00 98.31 202 PHE A CA 1
ATOM 1490 C C . PHE A 1 202 ? -11.123 -11.235 9.731 1.00 98.31 202 PHE A C 1
ATOM 1492 O O . PHE A 1 202 ? -11.065 -12.463 9.804 1.00 98.31 202 PHE A O 1
ATOM 1499 N N . VAL A 1 203 ? -10.038 -10.471 9.652 1.00 97.06 203 VAL A N 1
ATOM 1500 C CA . VAL A 1 203 ? -8.678 -11.005 9.794 1.00 97.06 203 VAL A CA 1
ATOM 1501 C C . VAL A 1 203 ? -8.196 -10.846 11.230 1.00 97.06 203 VAL A C 1
ATOM 1503 O O . VAL A 1 203 ? -8.563 -9.892 11.917 1.00 97.06 203 VAL A O 1
ATOM 1506 N N . ASP A 1 204 ? -7.355 -11.774 11.685 1.00 96.00 204 ASP A N 1
ATOM 1507 C CA . ASP A 1 204 ? -6.758 -11.685 13.014 1.00 96.00 204 ASP A CA 1
ATOM 1508 C C . ASP A 1 204 ? -5.809 -10.483 13.107 1.00 96.00 204 ASP A C 1
ATOM 1510 O O . ASP A 1 204 ? -4.862 -10.341 12.331 1.00 96.00 204 ASP A O 1
ATOM 1514 N N . LEU A 1 205 ? -6.055 -9.613 14.083 1.00 93.00 205 LEU A N 1
ATOM 1515 C CA . LEU A 1 205 ? -5.353 -8.343 14.199 1.00 93.00 205 LEU A CA 1
ATOM 1516 C C . LEU A 1 205 ? -3.851 -8.534 14.436 1.00 93.00 205 LEU A C 1
ATOM 1518 O O . LEU A 1 205 ? -3.047 -7.788 13.877 1.00 93.00 205 LEU A O 1
ATOM 1522 N N . ALA A 1 206 ? -3.455 -9.521 15.241 1.00 89.38 206 ALA A N 1
ATOM 1523 C CA . ALA A 1 206 ? -2.060 -9.730 15.616 1.00 89.38 206 ALA A CA 1
ATOM 1524 C C . ALA A 1 206 ? -1.244 -10.294 14.445 1.00 89.38 206 ALA A C 1
ATOM 1526 O O . ALA A 1 206 ? -0.198 -9.736 14.102 1.00 89.38 206 ALA A O 1
ATOM 1527 N N . SER A 1 207 ? -1.763 -11.332 13.791 1.00 90.75 207 SER A N 1
ATOM 1528 C CA . SER A 1 207 ? -1.063 -12.105 12.762 1.00 90.75 207 SER A CA 1
ATOM 1529 C C . SER A 1 207 ? -1.286 -11.626 11.328 1.00 90.75 207 SER A C 1
ATOM 1531 O O . SER A 1 207 ? -0.554 -12.058 10.442 1.00 90.75 207 SER A O 1
ATOM 1533 N N . HIS A 1 208 ? -2.248 -10.732 11.061 1.00 93.50 208 HIS A N 1
ATOM 1534 C CA . HIS A 1 208 ? -2.475 -10.273 9.691 1.00 93.50 208 HIS A CA 1
ATOM 1535 C C . HIS A 1 208 ? -1.272 -9.502 9.128 1.00 93.50 208 HIS A C 1
ATOM 1537 O O . HIS A 1 208 ? -0.809 -8.509 9.710 1.00 93.50 208 HIS A O 1
ATOM 1543 N N . GLU A 1 209 ? -0.837 -9.948 7.950 1.00 91.06 209 GLU A N 1
ATOM 1544 C CA . GLU A 1 209 ? 0.192 -9.351 7.106 1.00 91.06 209 GLU A CA 1
ATOM 1545 C C . GLU A 1 209 ? -0.358 -9.126 5.687 1.00 91.06 209 GLU A C 1
ATOM 1547 O O . GLU A 1 209 ? -1.271 -9.843 5.262 1.00 91.06 209 GLU A O 1
ATOM 1552 N N . PRO A 1 210 ? 0.187 -8.156 4.927 1.00 91.00 210 PRO A N 1
ATOM 1553 C CA . PRO A 1 210 ? -0.189 -7.984 3.531 1.00 91.00 210 PRO A CA 1
ATOM 1554 C C . PRO A 1 210 ? 0.075 -9.233 2.679 1.00 91.00 210 PRO A C 1
ATOM 1556 O O . PRO A 1 210 ? 1.057 -9.950 2.870 1.00 91.00 210 PRO A O 1
ATOM 1559 N N . ASN A 1 211 ? -0.763 -9.438 1.669 1.00 86.06 211 ASN A N 1
ATOM 1560 C CA . ASN A 1 211 ? -0.616 -10.479 0.663 1.00 86.06 211 ASN A CA 1
ATOM 1561 C C . ASN A 1 211 ? 0.521 -10.136 -0.318 1.00 86.06 211 ASN A C 1
ATOM 1563 O O . ASN A 1 211 ? 0.321 -9.506 -1.364 1.00 86.06 211 ASN A O 1
ATOM 1567 N N . TYR A 1 212 ? 1.742 -10.550 0.026 1.00 84.31 212 TYR A N 1
ATOM 1568 C CA . TYR A 1 212 ? 2.910 -10.417 -0.841 1.00 84.31 212 TYR A CA 1
ATOM 1569 C C . TYR A 1 212 ? 2.973 -11.557 -1.859 1.00 84.31 212 TYR A C 1
ATOM 1571 O O . TYR A 1 212 ? 3.591 -12.593 -1.630 1.00 84.31 212 TYR A O 1
ATOM 1579 N N . ILE A 1 213 ? 2.399 -11.331 -3.040 1.00 79.19 213 ILE A N 1
ATOM 1580 C CA . ILE A 1 213 ? 2.446 -12.299 -4.152 1.00 79.19 213 ILE A CA 1
ATOM 1581 C C . ILE A 1 213 ? 3.878 -12.490 -4.687 1.00 79.19 213 ILE A C 1
ATOM 1583 O O . ILE A 1 213 ? 4.212 -13.510 -5.287 1.00 79.19 213 ILE A O 1
ATOM 1587 N N . LYS A 1 214 ? 4.759 -11.513 -4.452 1.00 70.00 214 LYS A N 1
ATOM 1588 C CA . LYS A 1 214 ? 6.158 -11.545 -4.875 1.00 70.00 214 LYS A CA 1
ATOM 1589 C C . LYS A 1 214 ? 7.070 -11.287 -3.687 1.00 70.00 214 LYS A C 1
ATOM 1591 O O . LYS A 1 214 ? 6.851 -10.342 -2.929 1.00 70.00 214 LYS A O 1
ATOM 1596 N N . ALA A 1 215 ? 8.137 -12.077 -3.571 1.00 57.72 215 ALA A N 1
ATOM 1597 C CA . ALA A 1 215 ? 9.196 -11.796 -2.612 1.00 57.72 215 ALA A CA 1
ATOM 1598 C C . ALA A 1 215 ? 9.773 -10.396 -2.877 1.00 57.72 215 ALA A C 1
ATOM 1600 O O . ALA A 1 215 ? 10.113 -10.059 -4.018 1.00 57.72 215 ALA A O 1
ATOM 1601 N N . PHE A 1 216 ? 9.878 -9.578 -1.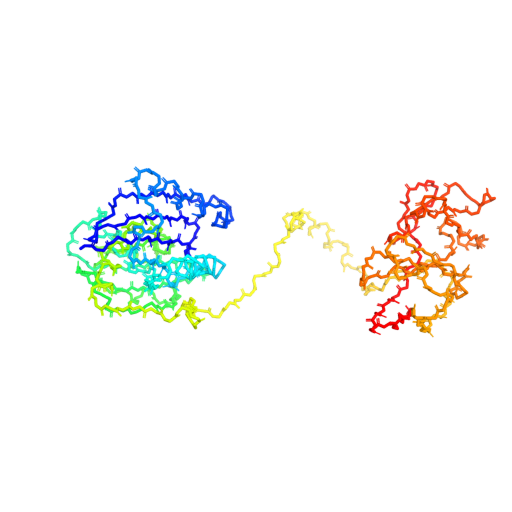827 1.00 56.62 216 PHE A N 1
ATOM 1602 C CA . PHE A 1 216 ? 10.477 -8.252 -1.924 1.00 56.62 216 PHE A CA 1
ATOM 1603 C C . PHE A 1 216 ? 11.918 -8.374 -2.430 1.00 56.62 216 PHE A C 1
ATOM 1605 O O . PHE A 1 216 ? 12.776 -8.965 -1.778 1.00 56.62 216 PHE A O 1
ATOM 1612 N N . LYS A 1 217 ? 12.190 -7.798 -3.602 1.00 55.59 217 LYS A N 1
ATOM 1613 C CA . LYS A 1 217 ? 13.548 -7.648 -4.127 1.00 55.59 217 LYS A CA 1
ATOM 1614 C C . LYS A 1 217 ? 13.982 -6.212 -3.884 1.00 55.59 217 LYS A C 1
ATOM 1616 O O . LYS A 1 217 ? 13.423 -5.293 -4.487 1.00 55.59 217 LYS A O 1
ATOM 1621 N N . ALA A 1 218 ? 14.962 -6.023 -3.001 1.00 46.84 218 ALA A N 1
ATOM 1622 C CA . ALA A 1 218 ? 15.544 -4.713 -2.750 1.00 46.84 218 ALA A CA 1
ATOM 1623 C C . ALA A 1 218 ? 16.026 -4.108 -4.079 1.00 46.84 218 ALA A C 1
ATOM 1625 O O . ALA A 1 218 ? 16.799 -4.719 -4.820 1.00 46.84 218 ALA A O 1
ATOM 1626 N N . GLY A 1 219 ? 15.517 -2.921 -4.415 1.00 50.28 219 GLY A N 1
ATOM 1627 C CA . GLY A 1 219 ? 16.057 -2.149 -5.527 1.00 50.28 219 GLY A CA 1
ATOM 1628 C C . GLY A 1 219 ? 17.473 -1.682 -5.197 1.00 50.28 219 GLY A C 1
ATOM 1629 O O . GLY A 1 219 ? 17.824 -1.550 -4.025 1.00 50.28 219 GLY A O 1
ATOM 1630 N N . ALA A 1 220 ? 18.279 -1.393 -6.221 1.00 49.53 220 ALA A N 1
ATOM 1631 C CA . ALA A 1 220 ? 19.542 -0.696 -6.004 1.00 49.53 220 ALA A CA 1
ATOM 1632 C C . ALA A 1 220 ? 19.270 0.611 -5.227 1.00 49.53 220 ALA A C 1
ATOM 1634 O O . ALA A 1 220 ? 18.259 1.263 -5.518 1.00 49.53 220 ALA A O 1
ATOM 1635 N N . PRO A 1 221 ? 20.140 1.010 -4.279 1.00 43.16 221 PRO A N 1
ATOM 1636 C CA . PRO A 1 221 ? 19.969 2.244 -3.521 1.00 43.16 221 PRO A CA 1
ATOM 1637 C C . PRO A 1 221 ? 19.658 3.403 -4.469 1.00 43.16 221 PRO A C 1
ATOM 1639 O O . PRO A 1 221 ? 20.316 3.542 -5.512 1.00 43.16 221 PRO A O 1
ATOM 1642 N N . LYS A 1 222 ? 18.627 4.194 -4.144 1.00 47.12 222 LYS A N 1
ATOM 1643 C CA . LYS A 1 222 ? 18.413 5.475 -4.822 1.00 47.12 222 LYS A CA 1
ATOM 1644 C C . LYS A 1 222 ? 19.647 6.317 -4.538 1.00 47.12 222 LYS A C 1
ATOM 1646 O O . LYS A 1 222 ? 20.034 6.438 -3.384 1.00 47.12 222 LYS A O 1
ATOM 1651 N N . ASP A 1 223 ? 20.260 6.835 -5.591 1.00 52.03 223 ASP A N 1
ATOM 1652 C CA . ASP A 1 223 ? 21.371 7.768 -5.489 1.00 52.03 223 ASP A CA 1
ATOM 1653 C C . ASP A 1 223 ? 20.798 9.144 -5.132 1.00 52.03 223 ASP A C 1
ATOM 1655 O O . ASP A 1 223 ? 20.235 9.805 -6.009 1.00 52.03 223 ASP A O 1
ATOM 1659 N N . PRO A 1 224 ? 20.863 9.564 -3.859 1.00 50.62 224 PRO A N 1
ATOM 1660 C CA . PRO A 1 224 ? 20.193 10.776 -3.400 1.00 50.62 224 PRO A CA 1
ATOM 1661 C C . PRO A 1 224 ? 20.853 12.041 -3.968 1.00 50.62 224 PRO A C 1
ATOM 1663 O O . PRO A 1 224 ? 20.271 13.117 -3.894 1.00 50.62 224 PRO A O 1
ATOM 1666 N N . LEU A 1 225 ? 22.060 11.910 -4.534 1.00 61.25 225 LEU A N 1
ATOM 1667 C CA . LEU A 1 225 ? 22.920 13.002 -4.983 1.00 61.25 225 LEU A CA 1
ATOM 1668 C C . LEU A 1 225 ? 22.959 13.149 -6.516 1.00 61.25 225 LEU A C 1
ATOM 1670 O O . LEU A 1 225 ? 23.620 14.052 -7.030 1.00 61.25 225 LEU A O 1
ATOM 1674 N N . GLY A 1 226 ? 22.265 12.285 -7.270 1.00 46.84 226 GLY A N 1
ATOM 1675 C CA . GLY A 1 226 ? 22.195 12.369 -8.737 1.00 46.84 226 GLY A CA 1
ATOM 1676 C C . GLY A 1 226 ? 23.535 12.139 -9.457 1.00 46.84 226 GLY A C 1
ATOM 1677 O O . GLY A 1 226 ? 23.726 12.590 -10.587 1.00 46.84 226 GLY A O 1
ATOM 1678 N N . LEU A 1 227 ? 24.473 11.438 -8.822 1.00 58.94 227 LEU A N 1
ATOM 1679 C CA . LEU A 1 227 ? 25.776 11.065 -9.382 1.00 58.94 227 LEU A CA 1
ATOM 1680 C C . LEU A 1 227 ? 25.641 10.077 -10.560 1.00 58.94 227 LEU A C 1
ATOM 1682 O O . LEU A 1 227 ? 26.461 10.082 -11.476 1.00 58.94 227 LEU A O 1
ATOM 1686 N N . ARG A 1 228 ? 24.572 9.271 -10.595 1.00 52.38 228 ARG A N 1
ATOM 1687 C CA . ARG A 1 228 ? 24.316 8.240 -11.615 1.00 52.38 228 ARG A CA 1
ATOM 1688 C C . ARG A 1 228 ? 23.911 8.786 -12.984 1.00 52.38 228 ARG A C 1
ATOM 1690 O O . ARG A 1 228 ? 24.314 8.212 -13.987 1.00 52.38 228 ARG A O 1
ATOM 1697 N N . THR A 1 229 ? 23.160 9.885 -1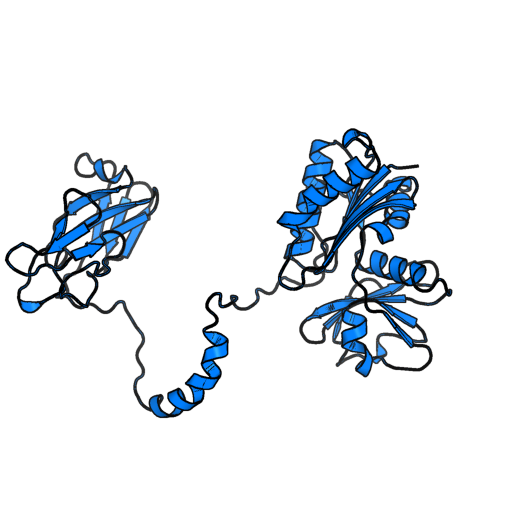3.062 1.00 44.09 229 THR A N 1
ATOM 1698 C CA . THR A 1 229 ? 22.814 10.542 -14.344 1.00 44.09 229 THR A CA 1
ATOM 1699 C C . THR A 1 229 ? 23.951 11.402 -14.882 1.00 44.09 229 THR A C 1
ATOM 1701 O O . THR A 1 229 ? 24.033 11.624 -16.086 1.00 44.09 229 THR A O 1
ATOM 1704 N N . LYS A 1 230 ? 24.877 11.829 -14.017 1.00 45.38 230 LYS A N 1
ATOM 1705 C CA . LYS A 1 230 ? 26.132 12.455 -14.448 1.00 45.38 230 LYS A CA 1
ATOM 1706 C C . LYS A 1 230 ? 27.115 11.428 -15.023 1.00 45.38 230 LYS A C 1
ATOM 1708 O O . LYS A 1 230 ? 27.960 11.803 -15.821 1.00 45.38 230 LYS A O 1
ATOM 1713 N N . ALA A 1 231 ? 26.969 10.137 -14.722 1.00 43.22 231 ALA A N 1
ATOM 1714 C CA . ALA A 1 231 ? 27.904 9.105 -15.169 1.00 43.22 231 ALA A CA 1
ATOM 1715 C C . ALA A 1 231 ? 28.005 8.958 -16.703 1.00 43.22 231 ALA A C 1
ATOM 1717 O O . ALA A 1 231 ? 29.088 8.680 -17.201 1.00 43.22 231 ALA A O 1
ATOM 1718 N N . THR A 1 232 ? 26.946 9.195 -17.486 1.00 45.38 232 THR A N 1
ATOM 1719 C CA . THR A 1 232 ? 26.992 9.030 -18.957 1.00 45.38 232 THR A CA 1
ATOM 1720 C C . THR A 1 232 ? 27.787 10.116 -19.684 1.00 45.38 232 THR A C 1
ATOM 1722 O O . THR A 1 232 ? 28.400 9.822 -20.704 1.00 45.38 232 THR A O 1
ATOM 1725 N N . LEU A 1 233 ? 27.853 11.334 -19.140 1.00 44.56 233 LEU A N 1
ATOM 1726 C CA . LEU A 1 233 ? 28.739 12.402 -19.634 1.00 44.56 233 LEU A CA 1
ATOM 1727 C C . LEU A 1 233 ? 30.199 12.200 -19.193 1.00 44.56 233 LEU A C 1
ATOM 1729 O O . LEU A 1 233 ? 31.118 12.711 -19.826 1.00 44.56 233 LEU A O 1
ATOM 1733 N N . TRP A 1 234 ? 30.413 11.432 -18.124 1.00 44.69 234 TRP A N 1
ATOM 1734 C CA . TRP A 1 234 ? 31.738 11.121 -17.593 1.00 44.69 234 TRP A CA 1
ATOM 1735 C C . TRP A 1 234 ? 32.315 9.815 -18.160 1.00 44.69 234 TRP A C 1
ATOM 1737 O O . TRP A 1 234 ? 33.531 9.665 -18.195 1.00 44.69 234 TRP A O 1
ATOM 1747 N N . LEU A 1 235 ? 31.488 8.896 -18.679 1.00 42.94 235 LEU A N 1
ATOM 1748 C CA . LEU A 1 235 ? 31.933 7.613 -19.242 1.00 42.94 235 LEU A CA 1
ATOM 1749 C C . LEU A 1 235 ? 32.784 7.770 -20.515 1.00 42.94 235 LEU A C 1
ATOM 1751 O O . LEU A 1 235 ? 33.721 7.000 -20.716 1.00 42.94 235 LEU A O 1
ATOM 1755 N N . SER A 1 236 ? 32.510 8.779 -21.347 1.00 46.94 236 SER A N 1
ATOM 1756 C CA . SER A 1 236 ? 33.336 9.092 -22.524 1.00 46.94 236 SER A CA 1
ATOM 1757 C C . SER A 1 236 ? 34.699 9.681 -22.151 1.00 46.94 236 SER A C 1
ATOM 1759 O O . SER A 1 236 ? 35.667 9.481 -22.877 1.00 46.94 236 SER A O 1
ATOM 1761 N N . ALA A 1 237 ? 34.798 10.355 -21.001 1.00 49.03 237 ALA A N 1
ATOM 1762 C CA . ALA A 1 237 ? 36.071 10.820 -20.453 1.00 49.03 237 ALA A CA 1
ATOM 1763 C C . ALA A 1 237 ? 36.822 9.700 -19.702 1.00 49.03 237 ALA A C 1
ATOM 1765 O O . ALA A 1 237 ? 38.049 9.671 -19.697 1.00 49.03 237 ALA A O 1
ATOM 1766 N N . LEU A 1 238 ? 36.093 8.741 -19.119 1.00 43.94 238 LEU A N 1
ATOM 1767 C CA . LEU A 1 238 ? 36.644 7.644 -18.320 1.00 43.94 238 LEU A CA 1
ATOM 1768 C C . LEU A 1 238 ? 37.255 6.515 -19.172 1.00 43.94 238 LEU A C 1
ATOM 1770 O O . LEU A 1 238 ? 38.215 5.883 -18.738 1.00 43.94 238 LEU A O 1
ATOM 1774 N N . LEU A 1 239 ? 36.774 6.289 -20.403 1.00 42.56 239 LEU A N 1
ATOM 1775 C CA . LEU A 1 239 ? 37.344 5.268 -21.299 1.00 42.56 239 LEU A CA 1
ATOM 1776 C C . LEU A 1 239 ? 38.787 5.584 -21.743 1.00 42.56 239 LEU A C 1
ATOM 1778 O O . LEU A 1 239 ? 39.534 4.669 -22.070 1.00 42.56 239 LEU A O 1
ATOM 1782 N N . MET A 1 240 ? 39.193 6.860 -21.712 1.00 42.00 240 MET A N 1
ATOM 1783 C CA . MET A 1 240 ? 40.576 7.279 -21.983 1.00 42.00 240 MET A CA 1
ATOM 1784 C C . MET A 1 240 ? 41.504 7.152 -20.762 1.00 42.00 240 MET A C 1
ATOM 1786 O O . MET A 1 240 ? 42.720 7.192 -20.919 1.00 42.00 240 MET A O 1
ATOM 1790 N N . VAL A 1 241 ? 40.953 6.969 -19.558 1.00 44.50 241 VAL A N 1
ATOM 1791 C CA . VAL A 1 241 ? 41.718 6.889 -18.298 1.00 44.50 241 VAL A CA 1
ATOM 1792 C C . VAL A 1 241 ? 41.858 5.439 -17.803 1.00 44.50 241 VAL A C 1
ATOM 1794 O O . VAL A 1 241 ? 42.807 5.115 -17.097 1.00 44.50 241 VAL A O 1
ATOM 1797 N N . LEU A 1 242 ? 40.981 4.530 -18.248 1.00 40.62 242 LEU A N 1
ATOM 1798 C CA . LEU A 1 242 ? 40.950 3.107 -17.867 1.00 40.62 242 LEU A CA 1
ATOM 1799 C C . LEU A 1 242 ? 42.127 2.246 -18.377 1.00 40.62 242 LEU A C 1
ATOM 1801 O O . LEU A 1 242 ? 42.172 1.055 -18.082 1.00 40.62 242 LEU A O 1
ATOM 1805 N N . ALA A 1 243 ? 43.103 2.824 -19.085 1.00 40.56 243 ALA A N 1
ATOM 1806 C CA . ALA A 1 243 ? 44.395 2.171 -19.328 1.00 40.56 243 ALA A CA 1
ATOM 1807 C C . ALA A 1 243 ? 45.345 2.245 -18.115 1.00 40.56 243 ALA A C 1
ATOM 1809 O O . ALA A 1 243 ? 46.419 1.645 -18.139 1.00 40.56 243 ALA A O 1
ATOM 1810 N N . SER A 1 244 ? 44.956 2.950 -17.051 1.00 38.09 244 SER A N 1
ATOM 1811 C CA . SER A 1 244 ? 45.828 3.231 -15.918 1.00 38.09 244 SER A CA 1
ATOM 1812 C C . SER A 1 244 ? 45.158 2.843 -14.606 1.00 38.09 244 SER A C 1
ATOM 1814 O O . SER A 1 244 ? 44.216 3.486 -14.155 1.00 38.09 244 SER A O 1
ATOM 1816 N N . CYS A 1 245 ? 45.748 1.847 -13.954 1.00 33.56 245 CYS A N 1
ATOM 1817 C CA . CYS A 1 245 ? 45.720 1.662 -12.505 1.00 33.56 245 CYS A CA 1
ATOM 1818 C C . CYS A 1 245 ? 44.492 0.952 -11.912 1.00 33.56 245 CYS A C 1
ATOM 1820 O O . CYS A 1 245 ? 43.550 1.533 -11.383 1.00 33.56 245 CYS A O 1
ATOM 1822 N N . THR A 1 246 ? 44.628 -0.370 -11.864 1.00 42.78 246 THR A N 1
ATOM 1823 C CA . THR A 1 246 ? 44.290 -1.195 -10.700 1.00 42.78 246 THR A CA 1
ATOM 1824 C C . THR A 1 246 ? 44.763 -0.556 -9.383 1.00 42.78 246 THR A C 1
ATOM 1826 O O . THR A 1 246 ? 45.966 -0.362 -9.230 1.00 42.78 246 THR A O 1
ATOM 1829 N N . SER A 1 247 ? 43.876 -0.301 -8.413 1.00 35.47 247 SER A N 1
ATOM 1830 C CA . SER A 1 247 ? 44.194 -0.429 -6.975 1.00 35.47 247 SER A CA 1
ATOM 1831 C C . SER A 1 247 ? 42.941 -0.292 -6.106 1.00 35.47 247 SER A C 1
ATOM 1833 O O . SER A 1 247 ? 42.216 0.695 -6.192 1.00 35.47 247 SER A O 1
ATOM 1835 N N . CYS A 1 248 ? 42.714 -1.272 -5.230 1.00 47.59 248 CYS A N 1
ATOM 1836 C CA . CYS A 1 248 ? 41.849 -1.156 -4.055 1.00 47.59 248 CYS A CA 1
ATOM 1837 C C . CYS A 1 248 ? 42.290 0.031 -3.174 1.00 47.59 248 CYS A C 1
ATOM 1839 O O . CYS A 1 248 ? 43.487 0.307 -3.091 1.00 47.59 248 CYS A O 1
ATOM 1841 N N . GLY A 1 249 ? 41.356 0.713 -2.503 1.00 40.62 249 GLY A N 1
ATOM 1842 C CA . GLY A 1 249 ? 41.672 1.812 -1.583 1.00 40.62 249 GLY A CA 1
ATOM 1843 C C . GLY A 1 249 ? 41.449 1.429 -0.121 1.00 40.62 249 GLY A C 1
ATOM 1844 O O . GLY A 1 249 ? 40.310 1.411 0.339 1.00 40.62 249 GLY A O 1
ATOM 1845 N N . GLU A 1 250 ? 42.531 1.138 0.600 1.00 49.31 250 GLU A N 1
ATOM 1846 C CA . GLU A 1 250 ? 42.594 1.273 2.062 1.00 49.31 250 GLU A CA 1
ATOM 1847 C C . GLU A 1 250 ? 42.574 2.766 2.457 1.00 49.31 250 GLU A C 1
ATOM 1849 O O . GLU A 1 250 ? 42.914 3.607 1.618 1.00 49.31 250 GLU A O 1
ATOM 1854 N N . PRO A 1 251 ? 42.182 3.137 3.699 1.00 53.91 251 PRO A N 1
ATOM 1855 C CA . PRO A 1 251 ? 42.355 4.505 4.185 1.00 53.91 251 PRO A CA 1
ATOM 1856 C C . PRO A 1 251 ? 43.821 4.906 4.026 1.00 53.91 251 PRO A C 1
ATOM 1858 O O . PRO A 1 251 ? 44.711 4.323 4.642 1.00 53.91 251 PRO A O 1
ATOM 1861 N N . GLN A 1 252 ? 44.069 5.873 3.146 1.00 60.03 252 GLN A N 1
ATOM 1862 C CA . GLN A 1 252 ? 45.418 6.267 2.779 1.00 60.03 252 GLN A CA 1
ATOM 1863 C C . GLN A 1 252 ? 46.124 6.832 4.015 1.00 60.03 252 GLN A C 1
ATOM 1865 O O . GLN A 1 252 ? 45.685 7.808 4.623 1.00 60.03 252 GLN A O 1
ATOM 1870 N N . GLN A 1 253 ? 47.191 6.161 4.435 1.00 68.88 253 GLN A N 1
ATOM 1871 C CA . GLN A 1 253 ? 47.951 6.542 5.612 1.00 68.88 253 GLN A CA 1
ATOM 1872 C C . GLN A 1 253 ? 49.013 7.564 5.223 1.00 68.88 253 GLN A C 1
ATOM 1874 O O . GLN A 1 253 ? 49.994 7.242 4.559 1.00 68.88 253 GLN A O 1
ATOM 1879 N N . PHE A 1 254 ? 48.786 8.812 5.627 1.00 80.19 254 PHE A N 1
ATOM 1880 C CA . PHE A 1 254 ? 49.656 9.941 5.294 1.00 80.19 254 PHE A CA 1
ATOM 1881 C C . PHE A 1 254 ? 50.757 10.190 6.330 1.00 80.19 254 PHE A C 1
ATOM 1883 O O . PHE A 1 254 ? 51.716 10.891 6.043 1.00 80.19 254 PHE A O 1
ATOM 1890 N N . ILE A 1 255 ? 50.637 9.616 7.526 1.00 89.12 255 ILE A N 1
ATOM 1891 C CA . ILE A 1 255 ? 51.599 9.766 8.628 1.00 89.12 255 ILE A CA 1
ATOM 1892 C C . ILE A 1 255 ? 52.471 8.506 8.763 1.00 89.12 255 ILE A C 1
ATOM 1894 O O . ILE A 1 255 ? 52.077 7.449 8.261 1.00 89.12 255 ILE A O 1
ATOM 1898 N N . PRO A 1 256 ? 53.620 8.554 9.466 1.00 88.12 256 PRO A N 1
ATOM 1899 C CA . PRO A 1 256 ? 54.427 7.364 9.715 1.00 88.12 256 PRO A CA 1
ATOM 1900 C C . PRO A 1 256 ? 53.610 6.228 10.337 1.00 88.12 256 PRO A C 1
ATOM 1902 O O . PRO A 1 256 ? 52.856 6.442 11.289 1.00 88.12 256 PRO A O 1
ATOM 1905 N N . TYR A 1 257 ? 53.790 5.015 9.813 1.00 88.75 257 TYR A N 1
ATOM 1906 C CA . TYR A 1 257 ? 53.095 3.837 10.318 1.00 88.75 257 TYR A CA 1
ATOM 1907 C C . TYR A 1 257 ? 53.548 3.488 11.733 1.00 88.75 257 TYR A C 1
ATOM 1909 O O . TYR A 1 257 ? 54.713 3.157 11.957 1.00 88.75 257 TYR A O 1
ATOM 1917 N N . VAL A 1 258 ? 52.605 3.512 12.675 1.00 88.69 258 VAL A N 1
ATOM 1918 C CA . VAL A 1 258 ? 52.785 2.969 14.021 1.00 88.69 258 VAL A CA 1
ATOM 1919 C C . VAL A 1 258 ? 51.657 1.975 14.286 1.00 88.69 258 VAL A C 1
ATOM 1921 O O . VAL A 1 258 ? 50.491 2.361 14.194 1.00 88.69 258 VAL A O 1
ATOM 1924 N N . PRO A 1 259 ? 51.964 0.702 14.594 1.00 86.56 259 PRO A N 1
ATOM 1925 C CA . PRO A 1 259 ? 50.932 -0.281 14.880 1.00 86.56 259 PRO A CA 1
ATOM 1926 C C . PRO A 1 259 ? 50.204 0.088 16.174 1.00 86.56 259 PRO A C 1
ATOM 1928 O O . PRO A 1 259 ? 50.825 0.328 17.211 1.00 86.56 259 PRO A O 1
ATOM 1931 N N . VAL A 1 260 ? 48.880 0.100 16.111 1.00 91.81 260 VAL A N 1
ATOM 1932 C CA . VAL A 1 260 ? 47.998 0.284 17.260 1.00 91.81 260 VAL A CA 1
ATOM 1933 C C . VAL A 1 260 ? 47.107 -0.943 17.332 1.00 91.81 260 VAL A C 1
ATOM 1935 O O . VAL A 1 260 ? 46.473 -1.306 16.351 1.00 91.81 260 VAL A O 1
ATOM 1938 N N . ASN A 1 261 ? 47.096 -1.613 18.482 1.00 93.88 261 ASN A N 1
ATOM 1939 C CA . ASN A 1 261 ? 46.180 -2.712 18.771 1.00 93.88 261 ASN A CA 1
ATOM 1940 C C . ASN A 1 261 ? 46.086 -2.890 20.290 1.00 93.88 261 ASN A C 1
ATOM 1942 O O . ASN A 1 261 ? 46.900 -3.591 20.894 1.00 93.88 261 ASN A O 1
ATOM 1946 N N . PHE A 1 262 ? 45.146 -2.193 20.921 1.00 93.56 262 PHE A N 1
ATOM 1947 C CA . PHE A 1 262 ? 44.922 -2.304 22.360 1.00 93.56 262 PHE A CA 1
ATOM 1948 C C . PHE A 1 262 ? 43.460 -2.051 22.724 1.00 93.56 262 PHE A C 1
ATOM 1950 O O . PHE A 1 262 ? 42.652 -1.610 21.905 1.00 93.56 262 PHE A O 1
ATOM 1957 N N . GLN A 1 263 ? 43.128 -2.350 23.977 1.00 95.69 263 GLN A N 1
ATOM 1958 C CA . GLN A 1 263 ? 41.788 -2.207 24.528 1.00 95.69 263 GLN A CA 1
ATOM 1959 C C . GLN A 1 263 ? 41.812 -1.302 25.756 1.00 95.69 263 GLN A C 1
ATOM 1961 O O . GLN A 1 263 ? 42.764 -1.340 26.536 1.00 95.69 263 GLN A O 1
ATOM 1966 N N . ILE A 1 264 ? 40.754 -0.515 25.934 1.00 95.00 264 ILE A N 1
ATOM 1967 C CA . ILE A 1 264 ? 40.503 0.248 27.159 1.00 95.00 264 ILE A CA 1
ATOM 1968 C C . ILE A 1 264 ? 39.168 -0.177 27.766 1.00 95.00 264 ILE A C 1
ATOM 1970 O O . ILE A 1 264 ? 38.204 -0.416 27.041 1.00 95.00 264 ILE A O 1
ATOM 1974 N N . ASP A 1 265 ? 39.115 -0.259 29.094 1.00 94.75 265 ASP A N 1
ATOM 1975 C CA . ASP A 1 265 ? 37.880 -0.514 29.840 1.00 94.75 265 ASP A CA 1
ATOM 1976 C C . ASP A 1 265 ? 37.335 0.798 30.404 1.00 94.75 265 ASP A C 1
ATOM 1978 O O . ASP A 1 265 ? 37.921 1.382 31.314 1.00 94.75 265 ASP A O 1
ATOM 1982 N N . LEU A 1 266 ? 36.199 1.253 29.879 1.00 93.81 266 LEU A N 1
ATOM 1983 C CA . LEU A 1 266 ? 35.560 2.526 30.227 1.00 93.81 266 LEU A CA 1
ATOM 1984 C C . LEU A 1 266 ? 35.123 2.621 31.701 1.00 93.81 266 LEU A C 1
ATOM 1986 O O . LEU A 1 266 ? 34.826 3.715 32.183 1.00 93.81 266 LEU A O 1
ATOM 1990 N N . ASN A 1 267 ? 35.116 1.502 32.434 1.00 93.94 267 ASN A N 1
ATOM 1991 C CA . ASN A 1 267 ? 34.844 1.481 33.871 1.00 93.94 267 ASN A CA 1
ATOM 1992 C C . ASN A 1 267 ? 36.052 1.891 34.729 1.00 93.94 267 ASN A C 1
ATOM 1994 O O . ASN A 1 267 ? 35.897 2.153 35.924 1.00 93.94 267 ASN A O 1
ATOM 1998 N N . LEU A 1 268 ? 37.263 1.936 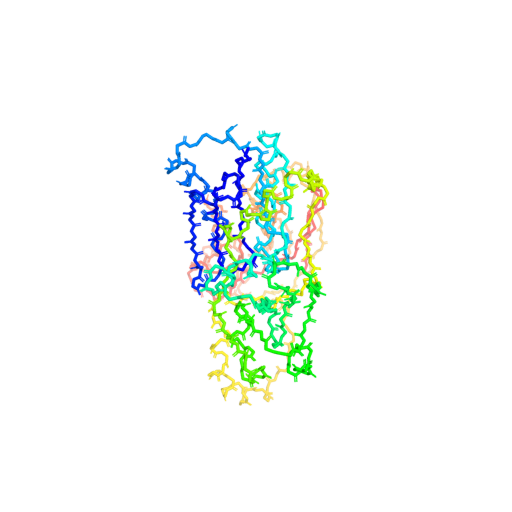34.162 1.00 94.38 268 LEU A N 1
ATOM 1999 C CA . LEU A 1 268 ? 38.448 2.339 34.915 1.00 94.38 268 LEU A CA 1
ATOM 2000 C C . LEU A 1 268 ? 38.447 3.858 35.160 1.00 94.38 268 LEU A C 1
ATOM 2002 O O . LEU A 1 268 ? 38.165 4.629 34.238 1.00 94.38 268 LEU A O 1
ATOM 2006 N N . PRO A 1 269 ? 38.851 4.328 36.359 1.00 93.12 269 PRO A N 1
ATOM 2007 C CA . PRO A 1 269 ? 38.823 5.752 36.703 1.00 93.12 269 PRO A CA 1
ATOM 2008 C C . PRO A 1 269 ? 39.563 6.666 35.716 1.00 93.12 269 PRO A C 1
ATOM 2010 O O . PRO A 1 269 ? 39.145 7.801 35.504 1.00 93.12 269 PRO A O 1
ATOM 2013 N N . ALA A 1 270 ? 40.626 6.165 35.077 1.00 91.12 270 ALA A N 1
ATOM 2014 C CA . ALA A 1 270 ? 41.411 6.904 34.087 1.00 91.12 270 ALA A CA 1
ATOM 2015 C C . ALA A 1 270 ? 40.629 7.255 32.804 1.00 91.12 270 ALA A C 1
ATOM 2017 O O . ALA A 1 270 ? 41.051 8.141 32.064 1.00 91.12 270 ALA A O 1
ATOM 2018 N N . TYR A 1 271 ? 39.505 6.581 32.541 1.00 94.88 271 TYR A N 1
ATOM 2019 C CA . TYR A 1 271 ? 38.710 6.724 31.317 1.00 94.88 271 TYR A CA 1
ATOM 2020 C C . TYR A 1 271 ? 37.272 7.179 31.585 1.00 94.88 271 TYR A C 1
ATOM 2022 O O . TYR A 1 271 ? 36.473 7.248 30.657 1.00 94.88 271 TYR A O 1
ATOM 2030 N N . ASN A 1 272 ? 36.935 7.531 32.830 1.00 90.44 272 ASN A N 1
ATOM 2031 C CA . ASN A 1 272 ? 35.557 7.834 33.216 1.00 90.44 272 ASN A CA 1
ATOM 2032 C C . ASN A 1 272 ? 34.955 9.031 32.453 1.00 90.44 272 ASN A C 1
ATOM 2034 O O . ASN A 1 272 ? 33.749 9.078 32.228 1.00 90.44 272 ASN A O 1
ATOM 2038 N N . SER A 1 273 ? 35.782 9.983 32.008 1.00 90.50 273 SER A N 1
ATOM 2039 C CA . SER A 1 273 ? 35.322 11.092 31.162 1.00 90.50 273 SER A CA 1
ATOM 2040 C C . SER A 1 273 ? 34.722 10.604 29.841 1.00 90.50 273 SER A C 1
ATOM 2042 O O . SER A 1 273 ? 33.739 11.171 29.381 1.00 90.50 273 SER A O 1
ATOM 2044 N N . LEU A 1 274 ? 35.224 9.502 29.275 1.00 93.44 274 LEU A N 1
ATOM 2045 C CA . LEU A 1 274 ? 34.727 8.929 28.022 1.00 93.44 274 LEU A CA 1
ATOM 2046 C C . LEU A 1 274 ? 33.333 8.297 28.130 1.00 93.44 274 LEU A C 1
ATOM 2048 O O . LEU A 1 274 ? 32.771 7.910 27.104 1.00 93.44 274 LEU A O 1
ATOM 2052 N N . ASN A 1 275 ? 32.754 8.192 29.331 1.00 91.25 275 ASN A N 1
ATOM 2053 C CA . ASN A 1 275 ? 31.361 7.773 29.508 1.00 91.25 275 ASN A CA 1
ATOM 2054 C C . ASN A 1 275 ? 30.358 8.862 29.095 1.00 91.25 275 ASN A C 1
ATOM 2056 O O . ASN A 1 275 ? 29.175 8.566 28.932 1.00 91.25 275 ASN A O 1
ATOM 2060 N N . PHE A 1 276 ? 30.818 10.098 28.878 1.00 92.69 276 PHE A N 1
ATOM 2061 C CA . PHE A 1 276 ? 29.979 11.228 28.495 1.00 92.69 276 PHE A CA 1
ATOM 2062 C C . PHE A 1 276 ? 30.287 11.665 27.051 1.00 92.69 276 PHE A C 1
ATOM 2064 O O . PHE A 1 276 ? 31.443 11.962 26.740 1.00 92.69 276 PHE A O 1
ATOM 2071 N N . PRO A 1 277 ? 29.289 11.708 26.144 1.00 94.44 277 PRO A N 1
ATOM 2072 C CA . PRO A 1 277 ? 29.473 12.257 24.802 1.00 94.44 277 PRO A CA 1
ATOM 2073 C C . PRO A 1 277 ? 30.000 13.694 24.834 1.00 94.44 277 PRO A C 1
ATOM 2075 O O . PRO A 1 277 ? 29.587 14.491 25.675 1.00 94.44 277 PRO A O 1
ATOM 2078 N N . GLY A 1 278 ? 30.899 14.023 23.908 1.00 91.19 278 GLY A N 1
ATOM 2079 C CA . GLY A 1 278 ? 31.569 15.323 23.846 1.00 91.19 278 GLY A CA 1
ATOM 2080 C C . GLY A 1 278 ? 32.877 15.408 24.637 1.00 91.19 278 GLY A C 1
ATOM 2081 O O . GLY A 1 278 ? 33.601 16.392 24.497 1.00 91.19 278 GLY A O 1
ATOM 2082 N N . GLU A 1 279 ? 33.218 14.391 25.429 1.00 94.25 279 GLU A N 1
ATOM 2083 C CA . GLU A 1 279 ? 34.504 14.323 26.120 1.00 94.25 279 GLU A CA 1
ATOM 2084 C C . GLU A 1 279 ? 35.574 13.615 25.280 1.00 94.25 279 GLU A C 1
ATOM 2086 O O . GLU A 1 279 ? 35.300 12.686 24.510 1.00 94.25 279 GLU A O 1
ATOM 2091 N N . ALA A 1 280 ? 36.824 14.039 25.472 1.00 94.69 280 ALA A N 1
ATOM 2092 C CA . ALA A 1 280 ? 37.997 13.418 24.876 1.00 94.69 280 ALA A CA 1
ATOM 2093 C C . ALA A 1 280 ? 39.120 13.235 25.891 1.00 94.69 280 ALA A C 1
ATOM 2095 O O . ALA A 1 280 ? 39.274 14.011 26.835 1.00 94.69 280 ALA A O 1
ATOM 2096 N N . ILE A 1 281 ? 39.952 12.226 25.647 1.00 94.88 281 ILE A N 1
ATOM 2097 C CA . ILE A 1 281 ? 41.201 12.014 26.378 1.00 94.88 281 ILE A CA 1
ATOM 2098 C C . ILE A 1 281 ? 42.359 11.818 25.407 1.00 94.88 281 ILE A C 1
ATOM 2100 O O . ILE A 1 281 ? 42.188 11.309 24.298 1.00 94.88 281 ILE A O 1
ATOM 2104 N N . ALA A 1 282 ? 43.554 12.191 25.855 1.00 94.81 282 ALA A N 1
ATOM 2105 C CA . ALA A 1 282 ? 44.790 11.889 25.155 1.00 94.81 282 ALA A CA 1
ATOM 2106 C C . ALA A 1 282 ? 45.425 10.617 25.722 1.00 94.81 282 ALA A C 1
ATOM 2108 O O . ALA A 1 282 ? 45.662 10.549 26.927 1.00 94.81 282 ALA A O 1
ATOM 2109 N N . LEU A 1 283 ? 45.773 9.661 24.859 1.00 94.31 283 LEU A N 1
ATOM 2110 C CA . LEU A 1 283 ? 46.504 8.448 25.236 1.00 94.31 283 LEU A CA 1
ATOM 2111 C C . LEU A 1 283 ? 47.822 8.304 24.464 1.00 94.31 283 LEU A C 1
ATOM 2113 O O . LEU A 1 283 ? 47.962 8.858 23.368 1.00 94.31 283 LEU A O 1
ATOM 2117 N N . PRO A 1 284 ? 48.808 7.575 25.018 1.00 91.38 284 PRO A N 1
ATOM 2118 C CA . PRO A 1 284 ? 49.962 7.133 24.245 1.00 91.38 284 PRO A CA 1
ATOM 2119 C C . PRO A 1 284 ? 49.536 6.126 23.162 1.00 91.38 284 PRO A C 1
ATOM 2121 O O . PRO A 1 284 ? 48.531 5.434 23.305 1.00 91.38 284 PRO A O 1
ATOM 2124 N N . GLY A 1 285 ? 50.316 6.040 22.086 1.00 90.06 285 GLY A N 1
ATOM 2125 C CA . GLY A 1 285 ? 50.019 5.218 20.909 1.00 90.06 285 GLY A CA 1
ATOM 2126 C C . GLY A 1 285 ? 50.090 6.037 19.622 1.00 90.06 285 GLY A C 1
ATOM 2127 O O . GLY A 1 285 ? 50.207 7.260 19.675 1.00 90.06 285 GLY A O 1
ATOM 2128 N N . GLY A 1 286 ? 50.041 5.375 18.469 1.00 91.56 286 GLY A N 1
ATOM 2129 C CA . GLY A 1 286 ? 50.166 6.051 17.179 1.00 91.56 286 GLY A CA 1
ATOM 2130 C C . GLY A 1 286 ? 51.488 6.807 17.006 1.00 91.56 286 GLY A C 1
ATOM 2131 O O . GLY A 1 286 ? 52.454 6.597 17.742 1.00 91.56 286 GLY A O 1
ATOM 2132 N N . SER A 1 287 ? 51.545 7.697 16.022 1.00 92.69 287 SER A N 1
ATOM 2133 C CA . SER A 1 287 ? 52.761 8.430 15.671 1.00 92.69 287 SER A CA 1
ATOM 2134 C C . SER A 1 287 ? 53.094 9.547 16.667 1.00 92.69 287 SER A C 1
ATOM 2136 O O . SER A 1 287 ? 54.264 9.730 17.016 1.00 92.69 287 SER A O 1
ATOM 2138 N N . LYS A 1 288 ? 52.089 10.283 1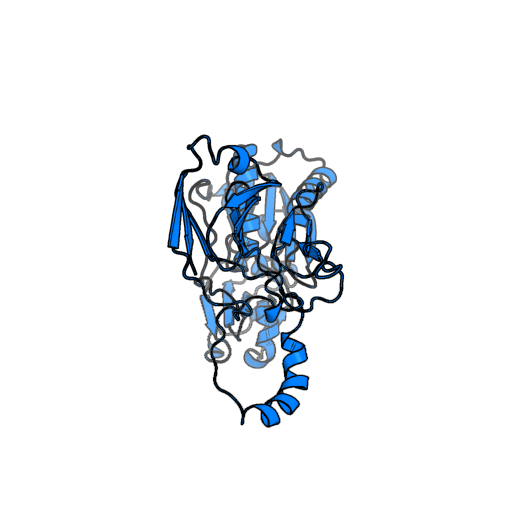7.169 1.00 94.00 288 LYS A N 1
ATOM 2139 C CA . LYS A 1 288 ? 52.290 11.377 18.149 1.00 94.00 288 LYS A CA 1
ATOM 2140 C C . LYS A 1 288 ? 51.349 11.326 19.357 1.00 94.00 288 LYS A C 1
ATOM 2142 O O . LYS A 1 288 ? 51.167 12.327 20.058 1.00 94.00 288 LYS A O 1
ATOM 2147 N N . GLY A 1 289 ? 50.790 10.160 19.657 1.00 93.88 289 GLY A N 1
ATOM 2148 C CA . GLY A 1 289 ? 49.706 10.003 20.624 1.00 93.88 289 GLY A CA 1
ATOM 2149 C C . GLY A 1 289 ? 48.356 9.931 19.921 1.00 93.88 289 GLY A C 1
ATOM 2150 O O . GLY A 1 289 ? 48.239 10.229 18.736 1.00 93.88 289 GLY A O 1
ATOM 2151 N N . LEU A 1 290 ? 47.326 9.584 20.681 1.00 95.81 290 LEU A N 1
ATOM 2152 C CA . LEU A 1 290 ? 45.958 9.449 20.195 1.00 95.81 290 LEU A CA 1
ATOM 2153 C C . LEU A 1 290 ? 45.039 10.419 20.928 1.00 95.81 290 LEU A C 1
ATOM 2155 O O . LEU A 1 290 ? 45.224 10.652 22.126 1.00 95.81 290 LEU A O 1
ATOM 2159 N N . TYR A 1 291 ? 44.037 10.937 20.226 1.00 96.94 291 TYR A N 1
ATOM 2160 C CA . TYR A 1 291 ? 42.820 11.439 20.855 1.00 96.94 291 TYR A CA 1
ATOM 2161 C C . TYR A 1 291 ? 41.716 10.412 20.698 1.00 96.94 291 TYR A C 1
ATOM 2163 O O . TYR A 1 291 ? 41.453 9.956 19.590 1.00 96.94 291 TYR A O 1
ATOM 2171 N N . ILE A 1 292 ? 41.071 10.078 21.811 1.00 96.88 292 ILE A N 1
ATOM 2172 C CA . ILE A 1 292 ? 39.847 9.285 21.837 1.00 96.88 292 ILE A CA 1
ATOM 2173 C C . ILE A 1 292 ? 38.727 10.234 22.215 1.00 96.88 292 ILE A C 1
ATOM 2175 O O . ILE A 1 292 ? 38.768 10.811 23.299 1.00 96.88 292 ILE A O 1
ATOM 2179 N N . TYR A 1 293 ? 37.748 10.381 21.333 1.00 96.56 293 TYR A N 1
ATOM 2180 C CA . TYR A 1 293 ? 36.596 11.252 21.511 1.00 96.56 293 TYR A CA 1
ATOM 2181 C C . TYR A 1 293 ? 35.308 10.433 21.508 1.00 96.56 293 TYR A C 1
ATOM 2183 O O . TYR A 1 293 ? 35.103 9.585 20.632 1.00 96.56 293 TYR A O 1
ATOM 2191 N N . ARG A 1 294 ? 34.434 10.680 22.489 1.00 95.31 294 ARG A N 1
ATOM 2192 C CA . ARG A 1 294 ? 33.111 10.053 22.561 1.00 95.31 294 ARG A CA 1
ATOM 2193 C C . ARG A 1 294 ? 32.126 10.859 21.716 1.00 95.31 294 ARG A C 1
ATOM 2195 O O . ARG A 1 294 ? 31.665 11.910 22.152 1.00 95.31 294 ARG A O 1
ATOM 2202 N N . PHE A 1 295 ? 31.785 10.367 20.524 1.00 92.19 295 PHE A N 1
ATOM 2203 C CA . PHE A 1 295 ? 30.878 11.075 19.613 1.00 92.19 295 PHE A CA 1
ATOM 2204 C C . PHE A 1 295 ? 29.409 10.878 19.996 1.00 92.19 295 PHE A C 1
ATOM 2206 O O . PHE A 1 295 ? 28.651 11.840 20.092 1.00 92.19 295 PHE A O 1
ATOM 2213 N N . THR A 1 296 ? 29.017 9.637 20.283 1.00 92.06 296 THR A N 1
ATOM 2214 C CA . THR A 1 296 ? 27.674 9.289 20.770 1.00 92.06 296 THR A CA 1
ATOM 2215 C C . THR A 1 296 ? 27.774 8.282 21.912 1.00 92.06 296 THR A C 1
ATOM 2217 O O . THR A 1 296 ? 28.869 7.867 22.288 1.00 92.06 296 THR A O 1
ATOM 2220 N N . LEU A 1 297 ? 26.642 7.843 22.467 1.00 88.00 297 LEU A N 1
ATOM 2221 C CA . LEU A 1 297 ? 26.627 6.773 23.468 1.00 88.00 297 LEU A CA 1
ATOM 2222 C C . LEU A 1 297 ? 27.134 5.423 22.944 1.00 88.00 297 LEU A C 1
ATOM 2224 O O . LEU A 1 297 ? 27.420 4.574 23.771 1.00 88.00 297 LEU A O 1
ATOM 2228 N N . ASP A 1 298 ? 27.336 5.224 21.642 1.00 89.31 298 ASP A N 1
ATOM 2229 C CA . ASP A 1 298 ? 27.837 3.946 21.107 1.00 89.31 298 ASP A CA 1
ATOM 2230 C C . ASP A 1 298 ? 29.032 4.111 20.156 1.00 89.31 298 ASP A C 1
ATOM 2232 O O . ASP A 1 298 ? 29.605 3.124 19.696 1.00 89.31 298 ASP A O 1
ATOM 2236 N N . GLU A 1 299 ? 29.446 5.350 19.871 1.00 92.62 299 GLU A N 1
ATOM 2237 C CA . GLU A 1 299 ? 30.463 5.641 18.862 1.00 92.62 299 GLU A CA 1
ATOM 2238 C C . GLU A 1 299 ? 31.646 6.440 19.414 1.00 92.62 299 GLU A C 1
ATOM 2240 O O . GLU A 1 299 ? 31.493 7.434 20.132 1.00 92.62 299 GLU A O 1
ATOM 2245 N N . PHE A 1 300 ? 32.839 6.015 18.995 1.00 95.62 300 PHE A N 1
ATOM 2246 C CA . PHE A 1 300 ? 34.110 6.652 19.300 1.00 95.62 300 PHE A CA 1
ATOM 2247 C C . PHE A 1 300 ? 34.862 7.021 18.032 1.00 95.62 300 PHE A C 1
ATOM 2249 O O . PHE A 1 300 ? 34.970 6.225 17.094 1.00 95.62 300 PHE A O 1
ATOM 2256 N N . VAL A 1 301 ? 35.475 8.197 18.066 1.00 96.75 301 VAL A N 1
ATOM 2257 C CA . VAL A 1 301 ? 36.405 8.662 17.042 1.00 96.75 301 VAL A CA 1
ATOM 2258 C C . VAL A 1 301 ? 37.799 8.653 17.650 1.00 96.75 301 VAL A C 1
ATOM 2260 O O . VAL A 1 301 ? 38.014 9.216 18.724 1.00 96.75 301 VAL A O 1
ATOM 2263 N N . VAL A 1 302 ? 38.735 7.967 16.990 1.00 97.06 302 VAL A N 1
ATOM 2264 C CA . VAL A 1 302 ? 40.127 7.881 17.442 1.00 97.06 302 VAL A CA 1
ATOM 2265 C C . VAL A 1 302 ? 41.043 8.396 16.352 1.00 97.06 302 VAL A C 1
ATOM 2267 O O . VAL A 1 302 ? 41.100 7.819 15.266 1.00 97.06 302 VAL A O 1
ATOM 2270 N N . LEU A 1 303 ? 41.749 9.482 16.651 1.00 96.75 303 LEU A N 1
ATOM 2271 C CA . LEU A 1 303 ? 42.622 10.178 15.711 1.00 96.75 303 LEU A CA 1
ATOM 2272 C C . LEU A 1 303 ? 44.063 10.149 16.206 1.00 96.75 303 LEU A C 1
ATOM 2274 O O . LEU A 1 303 ? 44.321 10.315 17.403 1.00 96.75 303 LEU A O 1
ATOM 2278 N N . ASP A 1 304 ? 45.002 9.976 15.280 1.00 96.00 304 ASP A N 1
ATOM 2279 C CA . ASP A 1 304 ? 46.404 10.253 15.556 1.00 96.00 304 ASP A CA 1
ATOM 2280 C C . ASP A 1 304 ? 46.596 11.744 15.803 1.00 96.00 304 ASP A C 1
ATOM 2282 O O . ASP A 1 304 ? 45.976 12.596 15.167 1.00 96.00 304 ASP A O 1
ATOM 2286 N N . ARG A 1 305 ? 47.496 12.058 16.725 1.00 95.31 305 ARG A N 1
ATOM 2287 C CA . ARG A 1 305 ? 47.848 13.433 17.045 1.00 95.31 305 ARG A CA 1
ATOM 2288 C C . ARG A 1 305 ? 48.931 13.999 16.134 1.00 95.31 305 ARG A C 1
ATOM 2290 O O . ARG A 1 305 ? 49.391 15.106 16.385 1.00 95.31 305 ARG A O 1
ATOM 2297 N N . HIS A 1 306 ? 49.386 13.254 15.135 1.00 94.69 306 HIS A N 1
ATOM 2298 C CA . HIS A 1 306 ? 50.388 13.713 14.184 1.00 94.69 306 HIS A CA 1
ATOM 2299 C C . HIS A 1 306 ? 49.751 14.658 13.159 1.00 94.69 306 HIS A C 1
ATOM 2301 O O . HIS A 1 306 ? 48.878 14.252 12.393 1.00 94.69 306 HIS A O 1
ATOM 2307 N N . ALA A 1 307 ? 50.195 15.915 13.148 1.00 93.19 307 ALA A N 1
ATOM 2308 C CA . ALA A 1 307 ? 49.677 16.947 12.257 1.00 93.19 307 ALA A CA 1
ATOM 2309 C C . ALA A 1 307 ? 49.995 16.644 10.787 1.00 93.19 307 ALA A C 1
ATOM 2311 O O . ALA A 1 307 ? 51.112 16.281 10.430 1.00 93.19 307 ALA A O 1
ATOM 2312 N N . THR A 1 308 ? 49.018 16.833 9.908 1.00 92.00 308 THR A N 1
ATOM 2313 C CA . THR A 1 308 ? 49.120 16.439 8.494 1.00 92.00 308 THR A CA 1
ATOM 2314 C C . THR A 1 308 ? 49.403 17.603 7.543 1.00 92.00 308 THR A C 1
ATOM 2316 O O . THR A 1 308 ? 49.292 17.440 6.329 1.00 92.00 308 THR A O 1
ATOM 2319 N N . TYR A 1 309 ? 49.777 18.773 8.078 1.00 88.44 309 TYR A N 1
ATOM 2320 C CA . TYR A 1 309 ? 50.262 19.905 7.284 1.00 88.44 309 TYR A CA 1
ATOM 2321 C C . TYR A 1 309 ? 51.651 19.619 6.690 1.00 88.44 309 TYR A C 1
ATOM 2323 O O . TYR A 1 309 ? 51.789 19.540 5.472 1.00 88.44 309 TYR A O 1
ATOM 2331 N N . ASP A 1 310 ? 52.649 19.393 7.550 1.00 85.38 310 ASP A N 1
ATOM 2332 C CA . ASP A 1 310 ? 53.981 18.911 7.177 1.00 85.38 310 ASP A CA 1
ATOM 2333 C C . ASP A 1 310 ? 54.333 17.686 8.030 1.00 85.38 310 ASP A C 1
ATOM 2335 O O . ASP A 1 310 ? 54.741 17.780 9.190 1.00 85.38 310 ASP A O 1
ATOM 2339 N N . ILE A 1 311 ? 54.167 16.510 7.426 1.00 87.50 311 ILE A N 1
ATOM 2340 C CA . ILE A 1 311 ? 54.387 15.210 8.073 1.00 87.50 311 ILE A CA 1
ATOM 2341 C C . ILE A 1 311 ? 55.850 15.047 8.531 1.00 87.50 311 ILE A C 1
ATOM 2343 O O . ILE A 1 311 ? 56.134 14.353 9.507 1.00 87.50 311 ILE A O 1
ATOM 2347 N N . SER A 1 312 ? 56.803 15.686 7.845 1.00 84.00 312 SER A N 1
ATOM 2348 C CA . SER A 1 312 ? 58.229 15.570 8.171 1.00 84.00 312 SER A CA 1
ATOM 2349 C C . SER A 1 312 ? 58.612 16.370 9.417 1.00 84.00 312 SER A C 1
ATOM 2351 O O . SER A 1 312 ? 59.486 15.942 10.172 1.00 84.00 312 SER A O 1
ATOM 2353 N N . MET A 1 313 ? 57.904 17.474 9.686 1.00 85.12 313 MET A N 1
ATOM 2354 C CA . MET A 1 313 ? 58.073 18.265 10.910 1.00 85.12 313 MET A CA 1
ATOM 2355 C C . MET A 1 313 ? 57.577 17.523 12.157 1.00 85.12 313 MET A C 1
ATOM 2357 O O . MET A 1 313 ? 57.984 17.843 13.274 1.00 85.12 313 MET A O 1
ATOM 2361 N N . ALA A 1 314 ? 56.745 16.491 11.973 1.00 85.06 314 ALA A N 1
ATOM 2362 C CA . ALA A 1 314 ? 56.276 15.599 13.026 1.00 85.06 314 ALA A CA 1
ATOM 2363 C C . ALA A 1 314 ? 55.614 16.349 14.200 1.00 85.06 314 ALA A C 1
ATOM 2365 O O . ALA A 1 314 ? 55.805 16.003 15.376 1.00 85.06 314 ALA A O 1
ATOM 2366 N N . CYS A 1 315 ? 54.851 17.387 13.862 1.00 89.38 315 CYS A N 1
ATOM 2367 C CA . CYS A 1 315 ? 54.138 18.234 14.804 1.00 89.38 315 CYS A CA 1
ATOM 2368 C C . CYS A 1 315 ? 52.965 17.505 15.460 1.00 89.38 315 CYS A C 1
ATOM 2370 O O . CYS A 1 315 ? 52.460 16.495 14.956 1.00 89.38 315 CYS A O 1
ATOM 2372 N N . LYS A 1 316 ? 52.567 17.991 16.637 1.00 92.50 316 LYS A N 1
ATOM 2373 C CA . LYS A 1 316 ? 51.562 17.349 17.477 1.00 92.50 316 LYS A CA 1
ATOM 2374 C C . LYS A 1 316 ? 50.355 18.258 17.628 1.00 92.50 316 LYS A C 1
ATOM 2376 O O . LYS A 1 316 ? 50.481 19.353 18.153 1.00 92.50 316 LYS A O 1
ATOM 2381 N N . VAL A 1 317 ? 49.171 17.751 17.309 1.00 94.44 317 VAL A N 1
ATOM 2382 C CA . VAL A 1 317 ? 47.937 18.504 17.527 1.00 94.44 317 VAL A CA 1
ATOM 2383 C C . VAL A 1 317 ? 47.487 18.460 18.994 1.00 94.44 317 VAL A C 1
ATOM 2385 O O . VAL A 1 317 ? 47.658 17.468 19.735 1.00 94.44 317 VAL A O 1
ATOM 2388 N N . THR A 1 318 ? 46.884 19.560 19.423 1.00 94.31 318 THR A N 1
ATOM 2389 C CA . THR A 1 318 ? 46.310 19.780 20.750 1.00 94.31 318 THR A CA 1
ATOM 2390 C C . THR A 1 318 ? 44.815 20.065 20.638 1.00 94.31 318 THR A C 1
ATOM 2392 O O . THR A 1 318 ? 44.345 20.549 19.614 1.00 94.31 318 THR A O 1
ATOM 2395 N N . LEU A 1 319 ? 44.049 19.677 21.658 1.00 94.50 319 LEU A N 1
ATOM 2396 C CA . LEU A 1 319 ? 42.608 19.915 21.697 1.00 94.50 319 LEU A CA 1
ATOM 2397 C C . LEU A 1 319 ? 42.359 21.311 22.257 1.00 94.50 319 LEU A C 1
ATOM 2399 O O . LEU A 1 319 ? 42.874 21.638 23.327 1.00 94.50 319 LEU A O 1
ATOM 2403 N N . ASP A 1 320 ? 41.593 22.111 21.526 1.00 92.38 320 ASP A N 1
ATOM 2404 C CA . ASP A 1 320 ? 41.228 23.459 21.932 1.00 92.38 320 ASP A CA 1
ATOM 2405 C C . ASP A 1 320 ? 40.195 23.452 23.070 1.00 92.38 320 ASP A C 1
ATOM 2407 O O . ASP A 1 320 ? 39.565 22.435 23.378 1.00 92.38 320 ASP A O 1
ATOM 2411 N N . ALA A 1 321 ? 39.997 24.610 23.700 1.00 88.31 321 ALA A N 1
ATOM 2412 C CA . ALA A 1 321 ? 39.070 24.764 24.821 1.00 88.31 321 ALA A CA 1
ATOM 2413 C C . ALA A 1 321 ? 37.603 24.445 24.461 1.00 88.31 321 ALA A C 1
ATOM 2415 O O . ALA A 1 321 ? 36.817 24.111 25.348 1.00 88.31 321 ALA A O 1
ATOM 2416 N N . ASP A 1 322 ? 37.242 24.522 23.176 1.00 89.44 322 ASP A N 1
ATOM 2417 C CA . ASP A 1 322 ? 35.912 24.175 22.661 1.00 89.44 322 ASP A CA 1
ATOM 2418 C C . ASP A 1 322 ? 35.639 22.656 22.607 1.00 89.44 322 ASP A C 1
ATOM 2420 O O . ASP A 1 322 ? 34.501 22.249 22.371 1.00 89.44 322 ASP A O 1
ATOM 2424 N N . LYS A 1 323 ? 36.664 21.821 22.849 1.00 87.88 323 LYS A N 1
ATOM 2425 C CA . LYS A 1 323 ? 36.642 20.348 22.796 1.00 87.88 323 LYS A CA 1
ATOM 2426 C C . LYS A 1 323 ? 36.236 19.733 21.449 1.00 87.88 323 LYS A C 1
ATOM 2428 O O . LYS A 1 323 ? 36.057 18.517 21.378 1.00 87.88 323 LYS A O 1
ATOM 2433 N N . ILE A 1 324 ? 36.121 20.523 20.386 1.00 90.69 324 ILE A N 1
ATOM 2434 C CA . ILE A 1 324 ? 35.746 20.051 19.043 1.00 90.69 324 ILE A CA 1
ATOM 2435 C C . ILE A 1 324 ? 36.821 20.341 17.995 1.00 90.69 324 ILE A C 1
ATOM 2437 O O . ILE A 1 324 ? 36.891 19.640 16.980 1.00 90.69 324 ILE A O 1
ATOM 2441 N N . THR A 1 325 ? 37.687 21.316 18.262 1.00 95.31 325 THR A N 1
ATOM 2442 C CA . THR A 1 325 ? 38.749 21.746 17.359 1.00 95.31 325 THR A CA 1
ATOM 2443 C C . THR A 1 325 ? 40.099 21.215 17.828 1.00 95.31 325 THR A C 1
ATOM 2445 O O . THR A 1 325 ? 40.521 21.429 18.963 1.00 95.31 325 THR A O 1
ATOM 2448 N N . LEU A 1 326 ? 40.811 20.534 16.935 1.00 95.88 326 LEU A N 1
ATOM 2449 C CA . LEU A 1 326 ? 42.212 20.167 17.101 1.00 95.88 326 LEU A CA 1
ATOM 2450 C C . LEU A 1 326 ? 43.070 21.207 16.390 1.00 95.88 326 LEU A C 1
ATOM 2452 O O . LEU A 1 326 ? 42.848 21.473 15.214 1.00 95.88 326 LEU A O 1
ATOM 2456 N N . LYS A 1 327 ? 44.048 21.785 17.078 1.00 94.31 327 LYS A N 1
ATOM 2457 C CA . LYS A 1 327 ? 44.970 22.774 16.510 1.00 94.31 327 LYS A CA 1
ATOM 2458 C C . LYS A 1 327 ? 46.370 22.208 16.467 1.00 94.31 327 LYS A C 1
ATOM 2460 O O . LYS A 1 327 ? 46.748 21.438 17.352 1.00 94.31 327 LYS A O 1
ATOM 2465 N N . ASP A 1 328 ? 47.124 22.587 15.447 1.00 90.44 328 ASP A N 1
ATOM 2466 C CA . ASP A 1 328 ? 48.554 22.316 15.433 1.00 90.44 328 ASP A CA 1
ATOM 2467 C C . ASP A 1 328 ? 49.241 22.975 16.641 1.00 90.44 328 ASP A C 1
ATOM 2469 O O . ASP A 1 328 ? 48.699 23.898 17.259 1.00 90.44 328 ASP A O 1
ATOM 2473 N N . ASP A 1 329 ? 50.423 22.481 16.998 1.00 78.00 329 ASP A N 1
ATOM 2474 C CA . ASP A 1 329 ? 51.248 23.182 17.982 1.00 78.00 329 ASP A CA 1
ATOM 2475 C C . ASP A 1 329 ? 51.658 24.544 17.401 1.00 78.00 329 ASP A C 1
ATOM 2477 O O . ASP A 1 329 ? 51.907 24.649 16.195 1.00 78.00 329 ASP A O 1
ATOM 2481 N N . SER A 1 330 ? 51.705 25.593 18.229 1.00 65.25 330 SER A N 1
ATOM 2482 C CA . SER A 1 330 ? 51.727 26.994 17.762 1.00 65.25 330 SER A CA 1
ATOM 2483 C C . SER A 1 330 ? 52.913 27.349 16.860 1.00 65.25 330 SER A C 1
ATOM 2485 O O . SER A 1 330 ? 52.863 28.343 16.140 1.00 65.25 330 SER A O 1
ATOM 2487 N N . ASP A 1 331 ? 53.961 26.529 16.883 1.00 74.06 331 ASP A N 1
ATOM 2488 C CA . ASP A 1 331 ? 55.201 26.733 16.137 1.00 74.06 331 ASP A CA 1
ATOM 2489 C C . ASP A 1 331 ? 55.209 26.035 14.761 1.00 74.06 331 ASP A C 1
ATOM 2491 O O . ASP A 1 331 ? 56.160 26.193 13.995 1.00 74.06 331 ASP A O 1
ATOM 2495 N N . CYS A 1 332 ? 54.170 25.257 14.435 1.00 80.44 332 CYS A N 1
ATOM 2496 C CA . CYS A 1 332 ? 54.122 24.420 13.235 1.00 80.44 332 CYS A CA 1
ATOM 2497 C C . CYS A 1 332 ? 53.248 25.004 12.125 1.00 80.44 332 CYS A C 1
ATOM 2499 O O . CYS A 1 332 ? 53.703 25.172 10.991 1.00 80.44 332 CYS A O 1
ATOM 2501 N N . SER A 1 333 ? 51.988 25.312 12.433 1.00 86.38 333 SER A N 1
ATOM 2502 C CA . SER A 1 333 ? 51.075 25.958 11.493 1.00 86.38 333 SER A CA 1
ATOM 2503 C C . SER A 1 333 ? 49.841 26.516 12.196 1.00 86.38 333 SER A C 1
ATOM 2505 O O . SER A 1 333 ? 49.550 26.187 13.340 1.00 86.38 333 SER A O 1
ATOM 2507 N N . GLU A 1 334 ? 49.055 27.314 11.475 1.00 89.69 334 GLU A N 1
ATOM 2508 C CA . GLU A 1 334 ? 47.716 27.726 11.916 1.00 89.69 334 GLU A CA 1
ATOM 2509 C C . GLU A 1 334 ? 46.634 26.701 11.517 1.00 89.69 334 GLU A C 1
ATOM 2511 O O . GLU A 1 334 ? 45.451 27.036 11.447 1.00 89.69 334 GLU A O 1
ATOM 2516 N N . SER A 1 335 ? 47.024 25.456 11.208 1.00 93.75 335 SER A N 1
ATOM 2517 C CA . SER A 1 335 ? 46.090 24.413 10.775 1.00 93.75 335 SER A CA 1
ATOM 2518 C C . SER A 1 335 ? 45.209 23.928 11.916 1.00 93.75 335 SER A C 1
ATOM 2520 O O . SER A 1 335 ? 45.649 23.750 13.056 1.00 93.75 335 SER A O 1
ATOM 2522 N N . GLN A 1 336 ? 43.952 23.672 11.578 1.00 95.44 336 GLN A N 1
ATOM 2523 C CA . GLN A 1 336 ? 42.946 23.164 12.491 1.00 95.44 336 GLN A CA 1
ATOM 2524 C C . GLN A 1 336 ? 42.198 21.999 11.854 1.00 95.44 336 GLN A C 1
ATOM 2526 O O . GLN A 1 336 ? 41.944 22.000 10.649 1.00 95.44 336 GLN A O 1
ATOM 2531 N N . TRP A 1 337 ? 41.790 21.038 12.673 1.00 96.75 337 TRP A N 1
ATOM 2532 C CA . TRP A 1 337 ? 41.027 19.862 12.275 1.00 96.75 337 TRP A CA 1
ATOM 2533 C C . TRP A 1 337 ? 39.825 19.656 13.192 1.00 96.75 337 TRP A C 1
ATOM 2535 O O . TRP A 1 337 ? 39.835 20.069 14.351 1.00 96.75 337 TRP A O 1
ATOM 2545 N N . LEU A 1 338 ? 38.796 18.980 12.694 1.00 96.56 338 LEU A N 1
ATOM 2546 C CA . LEU A 1 338 ? 37.646 18.576 13.497 1.00 96.56 338 LEU A CA 1
ATOM 2547 C C . LEU A 1 338 ? 37.924 17.250 14.201 1.00 96.56 338 LEU A C 1
ATOM 2549 O O . LEU A 1 338 ? 38.280 16.262 13.562 1.00 96.56 338 LEU A O 1
ATOM 2553 N N . ILE A 1 339 ? 37.688 17.185 15.513 1.00 95.44 339 ILE A N 1
ATOM 2554 C CA . ILE A 1 339 ? 37.842 15.931 16.272 1.00 95.44 339 ILE A CA 1
ATOM 2555 C C . ILE A 1 339 ? 36.812 14.858 15.872 1.00 95.44 339 ILE A C 1
ATOM 2557 O O . ILE A 1 339 ? 37.015 13.677 16.143 1.00 95.44 339 ILE A O 1
ATOM 2561 N N . LEU A 1 340 ? 35.713 15.260 15.220 1.00 92.75 340 LEU A N 1
ATOM 2562 C CA . LEU A 1 340 ? 34.601 14.383 14.834 1.00 92.75 340 LEU A CA 1
ATOM 2563 C C . LEU A 1 340 ? 34.973 13.389 13.728 1.00 92.75 340 LEU A C 1
ATOM 2565 O O . LEU A 1 340 ? 34.430 12.289 13.672 1.00 92.75 340 LEU A O 1
ATOM 2569 N N . ASP A 1 341 ? 35.885 13.762 12.836 1.00 91.44 341 ASP A N 1
ATOM 2570 C CA . ASP A 1 341 ? 36.270 12.923 11.699 1.00 91.44 341 ASP A CA 1
ATOM 2571 C C . ASP A 1 341 ? 37.723 13.105 11.235 1.00 91.44 341 ASP A C 1
ATOM 2573 O O . ASP A 1 341 ? 38.183 12.348 10.380 1.00 91.44 341 ASP A O 1
ATOM 2577 N N . GLY A 1 342 ? 38.459 14.060 11.808 1.00 93.38 342 GLY A N 1
ATOM 2578 C CA . GLY A 1 342 ? 39.830 14.393 11.435 1.00 93.38 342 GLY A CA 1
ATOM 2579 C C . GLY A 1 342 ? 39.940 15.293 10.206 1.00 93.38 342 GLY A C 1
ATOM 2580 O O . GLY A 1 342 ? 41.055 15.547 9.758 1.00 93.38 342 GLY A O 1
ATOM 2581 N N . SER A 1 343 ? 38.830 15.772 9.639 1.00 94.75 343 SER A N 1
ATOM 2582 C CA . SER A 1 343 ? 38.833 16.671 8.480 1.00 94.75 343 SER A CA 1
ATOM 2583 C C . SER A 1 343 ? 39.486 18.016 8.801 1.00 94.75 343 SER A C 1
ATOM 2585 O O . SER A 1 343 ? 39.463 18.477 9.942 1.00 94.75 343 SER A O 1
ATOM 2587 N N . VAL A 1 344 ? 40.096 18.645 7.793 1.00 94.12 344 VAL A N 1
ATOM 2588 C CA . VAL A 1 344 ? 40.690 19.980 7.937 1.00 94.12 344 VAL A CA 1
ATOM 2589 C C . VAL A 1 344 ? 39.569 21.010 8.079 1.00 94.12 344 VAL A C 1
ATOM 2591 O O . VAL A 1 344 ? 38.693 21.099 7.220 1.00 94.12 344 VAL A O 1
ATOM 2594 N N . LEU A 1 345 ? 39.622 21.807 9.144 1.00 91.75 345 LEU A N 1
ATOM 2595 C CA . LEU A 1 345 ? 38.699 22.909 9.399 1.00 91.75 345 LEU A CA 1
ATOM 2596 C C . LEU A 1 345 ? 39.215 24.228 8.809 1.00 91.75 345 LEU A C 1
ATOM 2598 O O . LEU A 1 345 ? 38.458 24.958 8.173 1.00 91.75 345 LEU A O 1
ATOM 2602 N N . SER A 1 346 ? 40.491 24.553 9.034 1.00 91.81 346 SER A N 1
ATOM 2603 C CA . SER A 1 346 ? 41.118 25.787 8.547 1.00 91.81 346 SER A CA 1
ATOM 2604 C C . SER A 1 346 ? 42.650 25.682 8.519 1.00 91.81 346 SER A C 1
ATOM 2606 O O . SER A 1 346 ? 43.222 24.722 9.033 1.00 91.81 346 SER A O 1
ATOM 2608 N N . GLY A 1 347 ? 43.309 26.668 7.905 1.00 89.06 347 GLY A N 1
ATOM 2609 C CA . GLY A 1 347 ? 44.767 26.747 7.789 1.00 89.06 347 GLY A CA 1
ATOM 2610 C C . GLY A 1 347 ? 45.342 25.995 6.579 1.00 89.06 347 GLY A C 1
ATOM 2611 O O . GLY A 1 347 ? 44.600 25.620 5.670 1.00 89.06 347 GLY A O 1
ATOM 2612 N N . PRO A 1 348 ? 46.675 25.845 6.509 1.00 89.12 348 PRO A N 1
ATOM 2613 C CA . PRO A 1 348 ? 47.356 25.390 5.296 1.00 89.12 348 PRO A CA 1
ATOM 2614 C C . PRO A 1 348 ? 47.383 23.862 5.092 1.00 89.12 348 PRO A C 1
ATOM 2616 O O . PRO A 1 348 ? 47.799 23.405 4.025 1.00 89.12 348 PRO A O 1
ATOM 2619 N N . ALA A 1 349 ? 46.952 23.053 6.068 1.00 90.75 349 ALA A N 1
ATOM 2620 C CA . ALA A 1 349 ? 46.804 21.608 5.889 1.00 90.75 349 ALA A CA 1
ATOM 2621 C C . ALA A 1 349 ? 45.805 21.263 4.771 1.00 90.75 349 ALA A C 1
ATOM 2623 O O . ALA A 1 349 ? 44.764 21.894 4.622 1.00 90.75 349 ALA A O 1
ATOM 2624 N N . THR A 1 350 ? 46.090 20.209 4.005 1.00 89.94 350 THR A N 1
ATOM 2625 C CA . THR A 1 350 ? 45.183 19.701 2.952 1.00 89.94 350 THR A CA 1
ATOM 2626 C C . THR A 1 350 ? 44.752 18.254 3.179 1.00 89.94 350 THR A C 1
ATOM 2628 O O . THR A 1 350 ? 43.881 17.746 2.474 1.00 89.94 350 THR A O 1
ATOM 2631 N N . LEU A 1 351 ? 45.339 17.591 4.178 1.00 91.62 351 LEU A N 1
ATOM 2632 C CA . LEU A 1 351 ? 45.116 16.186 4.496 1.00 91.62 351 LEU A CA 1
ATOM 2633 C C . LEU A 1 351 ? 44.398 16.047 5.846 1.00 91.62 351 LEU A C 1
ATOM 2635 O O . LEU A 1 351 ? 44.730 16.781 6.783 1.00 91.62 351 LEU A O 1
ATOM 2639 N N . PRO A 1 352 ? 43.448 15.106 5.986 1.00 94.19 352 PRO A N 1
ATOM 2640 C CA . PRO A 1 352 ? 42.810 14.833 7.267 1.00 94.19 352 PRO A CA 1
ATOM 2641 C C . PRO A 1 352 ? 43.771 14.113 8.220 1.00 94.19 352 PRO A C 1
ATOM 2643 O O . PRO A 1 352 ? 44.701 13.437 7.778 1.00 94.19 352 PRO A O 1
ATOM 2646 N N . LEU A 1 353 ? 43.511 14.202 9.524 1.00 94.38 353 LEU A N 1
ATOM 2647 C CA . LEU A 1 353 ? 44.203 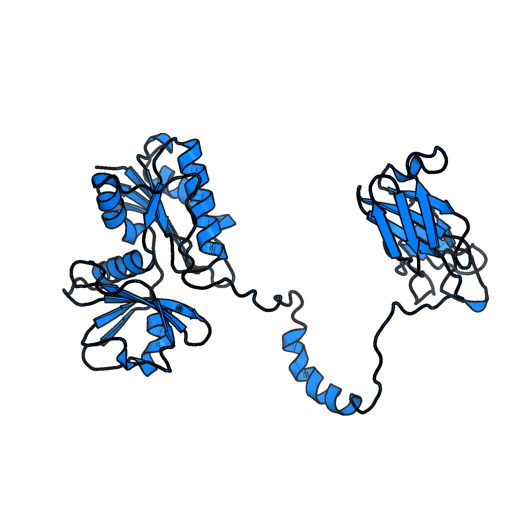13.397 10.528 1.00 94.38 353 LEU A CA 1
ATOM 2648 C C . LEU A 1 353 ? 43.921 11.904 10.320 1.00 94.38 353 LEU A C 1
ATOM 2650 O O . LEU A 1 353 ? 42.839 11.498 9.890 1.00 94.38 353 LEU A O 1
ATOM 2654 N N . HIS A 1 354 ? 44.904 11.069 10.652 1.00 94.50 354 HIS A N 1
ATOM 2655 C CA . HIS A 1 354 ? 44.764 9.623 10.516 1.00 94.50 354 HIS A CA 1
ATOM 2656 C C . HIS A 1 354 ? 43.776 9.069 11.549 1.00 94.50 354 HIS A C 1
ATOM 2658 O O . HIS A 1 354 ? 43.952 9.268 12.751 1.00 94.50 354 HIS A O 1
ATOM 2664 N N . ARG A 1 355 ? 42.754 8.350 11.078 1.00 94.12 355 ARG A N 1
ATOM 2665 C CA . ARG A 1 355 ? 41.716 7.738 11.913 1.00 94.12 355 ARG A CA 1
ATOM 2666 C C . ARG A 1 355 ? 41.974 6.247 12.109 1.00 94.12 355 ARG A C 1
ATOM 2668 O O . ARG A 1 355 ? 42.150 5.514 11.139 1.00 94.12 355 ARG A O 1
ATOM 2675 N N . TYR A 1 356 ? 41.903 5.805 13.359 1.00 93.88 356 TYR A N 1
ATOM 2676 C CA . TYR A 1 356 ? 41.981 4.396 13.736 1.00 93.88 356 TYR A CA 1
ATOM 2677 C C . TYR A 1 356 ? 40.598 3.742 13.736 1.00 93.88 356 TYR A C 1
ATOM 2679 O O . TYR A 1 356 ? 39.569 4.402 13.922 1.00 93.88 356 TYR A O 1
ATOM 2687 N N . ARG A 1 357 ? 40.572 2.422 13.546 1.00 94.00 357 ARG A N 1
ATOM 2688 C CA . ARG A 1 357 ? 39.354 1.616 13.647 1.00 94.00 357 ARG A CA 1
ATOM 2689 C C . ARG A 1 357 ? 39.023 1.372 15.112 1.00 94.00 357 ARG A C 1
ATOM 2691 O O . ARG A 1 357 ? 39.909 1.165 15.942 1.00 94.00 357 ARG A O 1
ATOM 2698 N N . THR A 1 358 ? 37.730 1.364 15.412 1.00 94.44 358 THR A N 1
ATOM 2699 C CA . THR A 1 358 ? 37.216 1.132 16.758 1.00 94.44 358 THR A CA 1
ATOM 2700 C C . THR A 1 358 ? 36.100 0.101 16.755 1.00 94.44 358 THR A C 1
ATOM 2702 O O . THR A 1 358 ? 35.332 -0.012 15.802 1.00 94.44 358 THR A O 1
ATOM 2705 N N . THR A 1 359 ? 36.012 -0.666 17.840 1.00 95.12 359 THR A N 1
ATOM 2706 C CA . THR A 1 359 ? 34.854 -1.521 18.136 1.00 95.12 359 THR A CA 1
ATOM 2707 C C . THR A 1 359 ? 34.548 -1.437 19.624 1.00 95.12 359 THR A C 1
ATOM 2709 O O . THR A 1 359 ? 35.464 -1.544 20.441 1.00 95.12 359 THR A O 1
ATOM 2712 N N . LEU A 1 360 ? 33.280 -1.227 19.971 1.00 93.31 360 LEU A N 1
ATOM 2713 C CA . LEU A 1 360 ? 32.806 -1.177 21.351 1.00 93.31 360 LEU A CA 1
ATOM 2714 C C . LEU A 1 360 ? 32.052 -2.472 21.670 1.00 93.31 360 LEU A C 1
ATOM 2716 O O . LEU A 1 360 ? 31.112 -2.829 20.963 1.00 93.31 360 LEU A O 1
ATOM 2720 N N . ASN A 1 361 ? 32.464 -3.175 22.725 1.00 92.25 361 ASN A N 1
ATOM 2721 C CA . ASN A 1 361 ? 31.783 -4.364 23.229 1.00 92.25 361 ASN A CA 1
ATOM 2722 C C . ASN A 1 361 ? 31.591 -4.235 24.746 1.00 92.25 361 ASN A C 1
ATOM 2724 O O . ASN A 1 361 ? 32.537 -4.387 25.522 1.00 92.25 361 ASN A O 1
ATOM 2728 N N . GLY A 1 362 ? 30.369 -3.902 25.167 1.00 90.88 362 GLY A N 1
ATOM 2729 C CA . GLY A 1 362 ? 30.093 -3.541 26.557 1.00 90.88 362 GLY A CA 1
ATOM 2730 C C . GLY A 1 362 ? 30.880 -2.293 26.965 1.00 90.88 362 GLY A C 1
ATOM 2731 O O . GLY A 1 362 ? 30.775 -1.257 26.314 1.00 90.88 362 GLY A O 1
ATOM 2732 N N . SER A 1 363 ? 31.688 -2.394 28.025 1.00 91.25 363 SER A N 1
ATOM 2733 C CA . SER A 1 363 ? 32.578 -1.310 28.469 1.00 91.25 363 SER A CA 1
ATOM 2734 C C . SER A 1 363 ? 33.955 -1.325 27.799 1.00 91.25 363 SER A C 1
ATOM 2736 O O . SER A 1 363 ? 34.759 -0.435 28.067 1.00 91.25 363 SER A O 1
ATOM 2738 N N . ILE A 1 364 ? 34.251 -2.311 26.944 1.00 95.50 364 ILE A N 1
ATOM 2739 C CA . ILE A 1 364 ? 35.573 -2.466 26.332 1.00 95.50 364 ILE A CA 1
ATOM 2740 C C . ILE A 1 364 ? 35.595 -1.821 24.948 1.00 95.50 364 ILE A C 1
ATOM 2742 O O . ILE A 1 364 ? 34.920 -2.280 24.023 1.00 95.50 364 ILE A O 1
ATOM 2746 N N . LEU A 1 365 ? 36.418 -0.786 24.787 1.00 96.25 365 LEU A N 1
ATOM 2747 C CA . LEU A 1 365 ? 36.718 -0.173 23.496 1.00 96.25 365 LEU A CA 1
ATOM 2748 C C . LEU A 1 365 ? 38.032 -0.747 22.957 1.00 96.25 365 LEU A C 1
ATOM 2750 O O . LEU A 1 365 ? 39.084 -0.571 23.568 1.00 96.25 365 LEU A O 1
ATOM 2754 N N . SER A 1 366 ? 37.977 -1.402 21.797 1.00 96.31 366 SER A N 1
ATOM 2755 C CA . SER A 1 366 ? 39.166 -1.875 21.072 1.00 96.31 366 SER A CA 1
ATOM 2756 C C . SER A 1 366 ? 39.556 -0.877 19.986 1.00 96.31 366 SER A C 1
ATOM 2758 O O . SER A 1 366 ? 38.683 -0.429 19.241 1.00 96.31 366 SER A O 1
ATOM 2760 N N . ILE A 1 367 ? 40.850 -0.569 19.876 1.00 96.00 367 ILE A N 1
ATOM 2761 C CA . ILE A 1 367 ? 41.417 0.417 18.945 1.00 96.00 367 ILE A CA 1
ATOM 2762 C C . ILE A 1 367 ? 42.520 -0.256 18.136 1.00 96.00 367 ILE A C 1
ATOM 2764 O O . ILE A 1 367 ? 43.440 -0.830 18.723 1.00 96.00 367 ILE A O 1
ATOM 2768 N N . TYR A 1 368 ? 42.429 -0.182 16.806 1.00 93.88 368 TYR A N 1
ATOM 2769 C CA . TYR A 1 368 ? 43.381 -0.840 15.914 1.00 93.88 368 TYR A CA 1
ATOM 2770 C C . TYR A 1 368 ? 43.528 -0.153 14.547 1.00 93.88 368 TYR A C 1
ATOM 2772 O O . TYR A 1 368 ? 42.643 0.600 14.133 1.00 93.88 368 TYR A O 1
ATOM 2780 N N . ASN A 1 369 ? 44.640 -0.396 13.848 1.00 85.25 369 ASN A N 1
ATOM 2781 C CA . ASN A 1 369 ? 44.816 -0.071 12.425 1.00 85.25 369 ASN A CA 1
ATOM 2782 C C . ASN A 1 369 ? 44.903 -1.317 11.543 1.00 85.25 369 ASN A C 1
ATOM 2784 O O . ASN A 1 369 ? 45.368 -2.370 12.033 1.00 85.25 369 ASN A O 1
#

Secondary structure (DSSP, 8-state):
--EEEEEE-SSSEEEEEEEETTEEEEEEEEE-SSS--HHHHHHHHHHHHHHHHT--GGG-SEEEEEEESS-HHHHHHHHHHHHHHHHHHT--EEEEEHHHHHHHHHHHH--SS--EEEEEE-STTEEEEEEE-TTS-EEEEEEEEETTT-GGGS-SSEEEESHHHHHTHHHH--TTEEEE-----GGGGHHHHHHHHHTT-PBPTTT-----SS---PPPPP-TT-HHHHHHHHHHHHTTTTTS----------SPP---EEEEETTSGGGGGGGSTT-EEEES-TTT-EEEEE-SSS-EEEEE-B-SS-TTTT-B-EE-TTSSEEE--TTT-S-EEETTT--EEESS--SPPPBPEEEEETTEEEEE-

pLDDT: mean 88.38, std 15.23, range [33.56, 98.88]

Foldseek 3Di:
DFWEWFFEQQEQKGKIFTADLLATDFMDIDGDPDDHCHLVVVVVRVVVRCVVVVHDLLSHQAYEYALDDGDPVRNCSGLVVRLVSCVVNVHFYHYDHQQLLQVLVVCVVPVPFAKEWRWEDPPDQWTFIWIAGSVSHTPGDTAIDNCVVCVVPDDDAYEYTEPSQVVCCVSNPDPNYHYYYDGRHRSSCSNVVSVCVVVVVTDDSPPRHGDHNDDDDDDDDDPPPCVVVVVVVCVVVVVVVVVDDDDDDDPDDQADDWWDWDKDFCPDPVNVQLCDALDWDWADTDQATWIWHNNDNFDIWIFAQQDQLDNVVRWGWDQDPSSQKTATDPVPWRWIAGSNHQHTDDTRGDDGTDTWDWHDDPRMIITTD

Sequence (369 aa):
MAKILLIETSTTQCSVALAEGGTPVAWKEERAEQGYVHAERLMPFVDAVLHKQGWSRTDLDAVAVSGGPGSFTGLRIGVSTAKGLCQALQVPLISLDTLALLAEQGKRVDPTPQQRVAMIDARRMEVYAGTFDANGTCTQAATPVEVDKTPDTFKGPAQFIGDGAVKCTALLDGEGRTFVNAWPLARDGAALAEAAFQAGRFVDLASHEPNYIKAFKAGAPKDPLGLRTKATLWLSALLMVLASCTSCGEPQQFIPYVPVNFQIDLNLPAYNSLNFPGEAIALPGGSKGLYIYRFTLDEFVVLDRHATYDISMACKVTLDADKITLKDDSDCSESQWLILDGSVLSGPATLPLHRYRTTLNGSILSIYN

Radius of gyration: 30.95 Å; chains: 1; bounding box: 84×44×67 Å